Protein AF-A0A1Y2NNL1-F1 (afdb_monomer_lite)

Radius of gyration: 34.11 Å; chains: 1; bounding box: 75×38×98 Å

Sequence (228 aa):
MGKLRTLWAEAPSATKKVTYIAMPIGLVLAGIGLIGDAYGWWEGRSYLTNVLSSFTGLCFAVPFALLILNYLAEPHAEAAQRRAAWRTATATVALYDHARARLHLMCEELEWLQGPDRPSDPVEAHARAQQVILNHWRDIMAWRNSWIRLRDTVRPLLQTNDADLYVTMDADDFDGLLRGAYETADGLTRTSPDSAAAPTEAVAYWHNTMKFLIGVHVYPVEDLKPTG

Secondary structure (DSSP, 8-state):
-HHHHHHHHHS-HHHHHHHHHHHHHHHHHHHHHHHHHHTTTTTT-HHHHHHHHHHHHHHHHHHHHHHHHHHHHHHHHHHHHHHHHHHHHHHHHHHHHHHHHHHHHHHHHHHHHHSTT--SSHHHHHHHHHHHHHHHHHHHHHHHHHHHHHHHHHHHHHTTS---------HHHHHHHHHHHHHHHHHHHHT-TT-TTSSHHHHHHHHHHHHHHHTS-PPPGGG-----

Foldseek 3Di:
DVVVVVLVVPADPVLVVLLVVLVVVLVVLVVVLVVCVVVVVCVVPVVVSVVSVVSSCCSPVVSVVSSVVVVVCVVVVVVVLVVVLVVLVVVLVVLVVVLVVLLVVLVVQLVVCVDPPHPPDLVVSVVSNVVSCVVSVVSVVVSVVSVVVSCVSCVVVVVPDPPPPPPPPVLVVVLVSLVVVLVSVVVSVVPDPPPVPPCPVVNVVSVVVSVVVSPPDDDPPVVPDPPD

pLDDT: mean 75.44, std 18.18, range [38.25, 97.94]

Organism: NCBI:txid1319510

Structure (mmCIF, N/CA/C/O backbone):
data_AF-A0A1Y2NNL1-F1
#
_entry.id   AF-A0A1Y2NNL1-F1
#
loop_
_atom_site.group_PDB
_atom_site.id
_atom_site.type_symbol
_atom_site.label_atom_id
_atom_site.label_alt_id
_atom_site.label_comp_id
_atom_site.label_asym_id
_atom_site.label_entity_id
_atom_site.label_seq_id
_atom_site.pdbx_PDB_ins_code
_atom_site.Cartn_x
_atom_site.Cartn_y
_atom_site.Cartn_z
_atom_site.occupancy
_atom_site.B_iso_or_equiv
_atom_site.auth_seq_id
_atom_site.auth_comp_id
_atom_site.auth_asym_id
_atom_site.auth_atom_id
_atom_site.pdbx_PDB_model_num
ATOM 1 N N . MET A 1 1 ? -17.351 -18.091 12.207 1.00 61.56 1 MET A N 1
ATOM 2 C CA . MET A 1 1 ? -16.395 -17.590 13.226 1.00 61.56 1 MET A CA 1
ATOM 3 C C . MET A 1 1 ? -14.959 -17.389 12.719 1.00 61.56 1 MET A C 1
ATOM 5 O O . MET A 1 1 ? -14.257 -16.593 13.325 1.00 61.56 1 MET A O 1
ATOM 9 N N . GLY A 1 2 ? -14.509 -18.019 11.619 1.00 85.44 2 GLY A N 1
ATOM 10 C CA . GLY A 1 2 ? -13.119 -17.879 11.133 1.00 85.44 2 GLY A CA 1
ATOM 11 C C . GLY A 1 2 ? -12.688 -16.453 10.757 1.00 85.44 2 GLY A C 1
ATOM 12 O O . GLY A 1 2 ? -11.629 -16.016 11.189 1.00 85.44 2 GLY A O 1
ATOM 13 N N . LYS A 1 3 ? -13.547 -15.693 10.061 1.00 83.88 3 LYS A N 1
ATOM 14 C CA . LYS A 1 3 ? -13.221 -14.337 9.569 1.00 83.88 3 LYS A CA 1
ATOM 15 C C . LYS A 1 3 ? -12.885 -13.321 10.671 1.00 83.88 3 LYS A C 1
ATOM 17 O O . LYS A 1 3 ? -12.032 -12.472 10.488 1.00 83.88 3 LYS A O 1
ATOM 22 N N . LEU A 1 4 ? -13.520 -13.410 11.841 1.00 82.94 4 LEU A N 1
ATOM 23 C CA . LEU A 1 4 ? -13.206 -12.515 12.967 1.00 82.94 4 LEU A CA 1
ATOM 24 C C . LEU A 1 4 ? -11.836 -12.823 13.579 1.00 82.94 4 LEU A C 1
ATOM 26 O O . LEU A 1 4 ? -11.133 -11.915 14.010 1.00 82.94 4 LEU A O 1
ATOM 30 N N . ARG A 1 5 ? -11.450 -14.104 13.609 1.00 90.75 5 ARG A N 1
ATOM 31 C CA . ARG A 1 5 ? -10.130 -14.514 14.096 1.00 90.75 5 ARG A CA 1
ATOM 32 C C . ARG A 1 5 ? -9.019 -14.074 13.151 1.00 90.75 5 ARG A C 1
ATOM 34 O O . ARG A 1 5 ? -7.989 -13.640 13.652 1.00 90.75 5 ARG A O 1
ATOM 41 N N . THR A 1 6 ? -9.226 -14.163 11.837 1.00 88.56 6 THR A N 1
ATOM 42 C CA . THR A 1 6 ? -8.246 -13.684 10.848 1.00 88.56 6 THR A CA 1
ATOM 43 C C . THR A 1 6 ? -8.100 -12.168 10.925 1.00 88.56 6 THR A C 1
ATOM 45 O O . THR A 1 6 ? -6.995 -11.697 11.166 1.00 88.56 6 THR A O 1
ATOM 48 N N . LEU A 1 7 ? -9.215 -11.425 10.940 1.00 86.88 7 LEU A N 1
ATOM 49 C CA . LEU A 1 7 ? -9.194 -9.965 11.112 1.00 86.88 7 LEU A CA 1
ATOM 50 C C . LEU A 1 7 ? -8.488 -9.539 12.403 1.00 86.88 7 LEU A C 1
ATOM 52 O O . LEU A 1 7 ? -7.715 -8.584 12.424 1.00 86.88 7 LEU A O 1
ATOM 56 N N . TRP A 1 8 ? -8.723 -10.260 13.502 1.00 92.00 8 TRP A N 1
ATOM 57 C CA . TRP A 1 8 ? -8.011 -9.999 14.747 1.00 92.00 8 TRP A CA 1
ATOM 58 C C . TRP A 1 8 ? -6.522 -10.340 14.652 1.00 92.00 8 TRP A C 1
ATOM 60 O O . TRP A 1 8 ? -5.695 -9.611 15.194 1.00 92.00 8 TRP A O 1
ATOM 70 N N . ALA A 1 9 ? -6.156 -11.432 13.980 1.00 92.75 9 ALA A N 1
ATOM 71 C CA . ALA A 1 9 ? -4.764 -11.826 13.791 1.00 92.75 9 ALA A CA 1
ATOM 72 C C . ALA A 1 9 ? -3.990 -10.800 12.945 1.00 92.75 9 ALA A C 1
ATOM 74 O O . ALA A 1 9 ? -2.864 -10.462 13.310 1.00 92.75 9 ALA A O 1
ATOM 75 N N . GLU A 1 10 ? -4.618 -10.237 11.916 1.00 90.88 10 GLU A N 1
ATOM 76 C CA . GLU A 1 10 ? -4.045 -9.244 10.996 1.00 90.88 10 GLU A CA 1
ATOM 77 C C . GLU A 1 10 ? -4.053 -7.816 11.562 1.00 90.88 10 GLU A C 1
ATOM 79 O O . GLU A 1 10 ? -3.253 -6.978 11.147 1.00 90.88 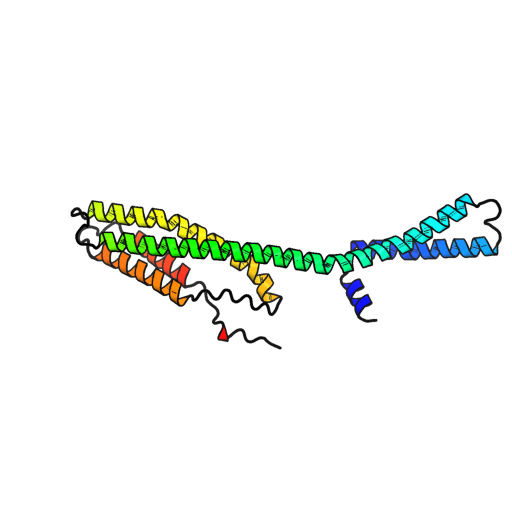10 GLU A O 1
ATOM 84 N N . ALA A 1 11 ? -4.891 -7.532 12.567 1.00 90.12 11 ALA A N 1
ATOM 85 C CA . ALA A 1 11 ? -4.997 -6.192 13.134 1.00 90.12 11 ALA A CA 1
ATOM 86 C C . ALA A 1 11 ? -3.638 -5.645 13.644 1.00 90.12 11 ALA A C 1
ATOM 88 O O . ALA A 1 11 ? -2.875 -6.376 14.305 1.00 90.12 11 ALA A O 1
ATOM 89 N N . PRO A 1 12 ? -3.359 -4.340 13.434 1.00 92.25 12 PRO A N 1
ATOM 90 C CA . PRO A 1 12 ? -2.159 -3.679 13.931 1.00 92.25 12 PRO A CA 1
ATOM 91 C C . PRO A 1 12 ? -1.961 -3.876 15.435 1.00 92.25 12 PRO A C 1
ATOM 93 O O . PRO A 1 12 ? -2.908 -3.854 16.229 1.00 92.25 12 PRO A O 1
ATOM 96 N N . SER A 1 13 ? -0.702 -4.003 15.858 1.00 94.19 13 SER A N 1
ATOM 97 C CA . SER A 1 13 ? -0.352 -4.207 17.271 1.00 94.19 13 SER A CA 1
ATOM 98 C C . SER A 1 13 ? -0.853 -3.073 18.176 1.00 94.19 13 SER A C 1
ATOM 100 O O . SER A 1 13 ? -1.224 -3.325 19.322 1.00 94.19 13 SER A O 1
ATOM 102 N N . ALA A 1 14 ? -0.936 -1.842 17.659 1.00 92.19 14 ALA A N 1
ATOM 103 C CA . ALA A 1 14 ? -1.528 -0.704 18.357 1.00 92.19 14 ALA A CA 1
ATOM 104 C C . ALA A 1 14 ? -3.029 -0.909 18.634 1.00 92.19 14 ALA A C 1
ATOM 106 O O . ALA A 1 14 ? -3.454 -0.771 19.779 1.00 92.19 14 ALA A O 1
ATOM 107 N N . THR A 1 15 ? -3.816 -1.320 17.631 1.00 92.88 15 THR A N 1
ATOM 108 C CA . THR A 1 15 ? -5.251 -1.622 17.791 1.00 92.88 15 THR A CA 1
ATOM 109 C C . THR A 1 15 ? -5.471 -2.735 18.812 1.00 92.88 15 THR A C 1
ATOM 111 O O . THR A 1 15 ? -6.341 -2.618 19.678 1.00 92.88 15 THR A O 1
ATOM 114 N N . LYS A 1 16 ? -4.634 -3.780 18.777 1.00 94.44 16 LYS A N 1
ATOM 115 C CA . LYS A 1 16 ? -4.666 -4.866 19.766 1.00 94.44 16 LYS A CA 1
ATOM 116 C C . LYS A 1 16 ? -4.415 -4.351 21.182 1.00 94.44 16 LYS A C 1
ATOM 118 O O . LYS A 1 16 ? -5.203 -4.647 22.073 1.00 94.44 16 LYS A O 1
ATOM 123 N N . LYS A 1 17 ? -3.368 -3.542 21.392 1.00 96.00 17 LYS A N 1
ATOM 124 C CA . LYS A 1 17 ? -3.049 -2.942 22.702 1.00 96.00 17 LYS A CA 1
ATOM 125 C C . LYS A 1 17 ? -4.192 -2.077 23.230 1.00 96.00 17 LYS A C 1
ATOM 127 O O . LYS A 1 17 ? -4.595 -2.255 24.374 1.00 96.00 17 LYS A O 1
ATOM 132 N N . VAL A 1 18 ? -4.737 -1.185 22.397 1.00 94.88 18 VAL A N 1
ATOM 133 C CA . VAL A 1 18 ? -5.867 -0.321 22.779 1.00 94.88 18 VAL A CA 1
ATOM 134 C C . VAL A 1 18 ? -7.068 -1.165 23.187 1.00 94.88 18 VAL A C 1
ATOM 136 O O . VAL A 1 18 ? -7.638 -0.933 24.244 1.00 94.88 18 VAL A O 1
ATOM 139 N N . THR A 1 19 ? -7.409 -2.189 22.407 1.00 95.00 19 THR A N 1
ATOM 140 C CA . THR A 1 19 ? -8.528 -3.089 22.714 1.00 95.00 19 THR A CA 1
ATOM 141 C C . THR A 1 19 ? -8.292 -3.875 24.007 1.00 95.00 19 THR A C 1
ATOM 143 O O . THR A 1 19 ? -9.190 -3.948 24.840 1.00 95.00 19 THR A O 1
ATOM 146 N N . TYR A 1 20 ? -7.086 -4.422 24.210 1.00 96.50 20 TYR A N 1
ATOM 147 C CA . TYR A 1 20 ? -6.735 -5.173 25.421 1.00 96.50 20 TYR A CA 1
ATOM 148 C C . TYR A 1 20 ? -6.764 -4.325 26.691 1.00 96.50 20 TYR A C 1
ATOM 150 O O . TYR A 1 20 ? -6.981 -4.875 27.763 1.00 96.50 20 TYR A O 1
ATOM 158 N N . ILE A 1 21 ? -6.553 -3.012 26.590 1.00 97.06 21 ILE A N 1
ATOM 159 C CA . ILE A 1 21 ? -6.628 -2.094 27.732 1.00 97.06 21 ILE A CA 1
ATOM 160 C C . ILE A 1 21 ? -8.063 -1.585 27.917 1.00 97.06 21 ILE A C 1
ATOM 162 O O . ILE A 1 21 ? -8.595 -1.609 29.024 1.00 97.06 21 ILE A O 1
ATOM 166 N N . ALA A 1 22 ? -8.710 -1.153 26.835 1.00 95.12 22 ALA A N 1
ATOM 167 C CA . ALA A 1 22 ? -10.025 -0.527 26.884 1.00 95.12 22 ALA A CA 1
ATOM 168 C C . ALA A 1 22 ? -11.137 -1.511 27.273 1.00 95.12 22 ALA A C 1
ATOM 170 O O . ALA A 1 22 ? -11.997 -1.146 28.068 1.00 95.12 22 ALA A O 1
ATOM 171 N N . MET A 1 23 ? -11.106 -2.758 26.786 1.00 95.75 23 MET A N 1
ATOM 172 C CA . MET A 1 23 ? -12.150 -3.750 27.085 1.00 95.75 23 MET A CA 1
ATOM 173 C C . MET A 1 23 ? -12.231 -4.098 28.582 1.00 95.75 23 MET A C 1
ATOM 175 O O . MET A 1 23 ? -13.323 -3.996 29.140 1.00 95.75 23 MET A O 1
ATOM 179 N N . PRO A 1 24 ? -11.129 -4.453 29.280 1.00 97.38 24 PRO A N 1
ATOM 180 C CA . PRO A 1 24 ? -11.178 -4.689 30.721 1.00 97.38 24 PRO A CA 1
ATOM 181 C C . PRO A 1 24 ? -11.616 -3.459 31.511 1.00 97.38 24 PRO A C 1
ATOM 183 O O . PRO A 1 24 ? -12.424 -3.592 32.425 1.00 97.38 24 PRO A O 1
ATOM 186 N N . ILE A 1 25 ? -11.138 -2.264 31.143 1.00 97.56 25 ILE A N 1
ATOM 187 C CA . ILE A 1 25 ? -11.557 -1.016 31.795 1.00 97.56 25 ILE A CA 1
ATOM 188 C C . ILE A 1 25 ? -13.067 -0.814 31.620 1.00 97.56 25 ILE A C 1
ATOM 190 O O . ILE A 1 25 ? -13.766 -0.595 32.603 1.00 97.56 25 ILE A O 1
ATOM 194 N N . GLY A 1 26 ? -13.588 -0.964 30.401 1.00 96.25 26 GLY A N 1
ATOM 195 C CA . GLY A 1 26 ? -15.020 -0.870 30.118 1.00 96.25 26 GLY A CA 1
ATOM 196 C C . GLY A 1 26 ? -15.847 -1.886 30.908 1.00 96.25 26 GLY A C 1
ATOM 197 O O . GLY A 1 26 ? -16.882 -1.527 31.461 1.00 96.25 26 GLY A O 1
ATOM 198 N N . LEU A 1 27 ? -15.375 -3.131 31.032 1.00 97.56 27 LEU A N 1
ATOM 199 C CA . LEU A 1 27 ? -16.038 -4.166 31.835 1.00 97.56 27 LEU A CA 1
ATOM 200 C C . LEU A 1 27 ? -16.052 -3.827 33.330 1.00 97.56 27 LEU A C 1
ATOM 202 O O . LEU A 1 27 ? -17.081 -3.998 33.982 1.00 97.56 27 LEU A O 1
ATOM 206 N N . VAL A 1 28 ? -14.941 -3.319 33.871 1.00 97.81 28 VAL A N 1
ATOM 207 C CA . VAL A 1 28 ? -14.866 -2.876 35.271 1.00 97.81 28 VAL A CA 1
ATOM 208 C C . VAL A 1 28 ? -15.833 -1.720 35.519 1.00 97.81 28 VAL A C 1
ATOM 210 O O . VAL A 1 28 ? -16.578 -1.750 36.495 1.00 97.81 28 VAL A O 1
ATOM 213 N N . LEU A 1 29 ? -15.877 -0.728 34.627 1.00 96.50 29 LEU A N 1
ATOM 214 C CA . LEU A 1 29 ? -16.777 0.420 34.763 1.00 96.50 29 LEU A CA 1
ATOM 215 C C . LEU A 1 29 ? -18.248 0.027 34.623 1.00 96.50 29 LEU A C 1
ATOM 217 O O . LEU A 1 29 ? -19.073 0.498 35.404 1.00 96.50 29 LEU A O 1
ATOM 221 N N . ALA A 1 30 ? -18.571 -0.883 33.700 1.00 96.56 30 ALA A N 1
ATOM 222 C CA . ALA A 1 30 ? -19.908 -1.456 33.585 1.00 96.56 30 ALA A CA 1
ATOM 223 C C . ALA A 1 30 ? -20.311 -2.189 34.875 1.00 96.56 30 ALA A C 1
ATOM 225 O O . ALA A 1 30 ? -21.418 -1.996 35.374 1.00 96.56 30 ALA A O 1
ATOM 226 N N . GLY A 1 31 ? -19.396 -2.970 35.460 1.00 97.69 31 GLY A N 1
ATOM 227 C CA . GLY A 1 31 ? -19.604 -3.637 36.746 1.00 97.69 31 GLY A CA 1
ATOM 228 C C . GLY A 1 31 ? -19.848 -2.654 37.895 1.00 97.69 31 GLY A C 1
ATOM 229 O O . GLY A 1 31 ? -20.798 -2.831 38.653 1.00 97.69 31 GLY A O 1
ATOM 230 N N . ILE A 1 32 ? -19.050 -1.585 37.992 1.00 96.56 32 ILE A N 1
ATOM 231 C CA . ILE A 1 32 ? -19.256 -0.503 38.972 1.00 96.56 32 ILE A CA 1
ATOM 232 C C . ILE A 1 32 ? -20.627 0.152 38.769 1.00 96.56 32 ILE A C 1
ATOM 234 O O . ILE A 1 32 ? -21.323 0.407 39.748 1.00 96.56 32 ILE A O 1
ATOM 238 N N . GLY A 1 33 ? -21.027 0.385 37.516 1.00 95.38 33 GLY A N 1
ATOM 239 C CA . GLY A 1 33 ? -22.351 0.890 37.152 1.00 95.38 33 GLY A CA 1
ATOM 240 C C . GLY A 1 33 ? -23.478 0.033 37.728 1.00 95.38 33 GLY A C 1
ATOM 241 O O . GLY A 1 33 ? -24.319 0.546 38.464 1.00 95.38 33 GLY A O 1
ATOM 242 N N . LEU A 1 34 ? -23.441 -1.275 37.448 1.00 97.06 34 LEU A N 1
ATOM 243 C CA . LEU A 1 34 ? -24.443 -2.248 37.900 1.00 97.06 34 LEU A CA 1
ATOM 244 C C . LEU A 1 34 ? -24.482 -2.394 39.427 1.00 97.06 34 LEU A C 1
ATOM 246 O O . LEU A 1 34 ? -25.558 -2.432 40.017 1.00 97.06 34 LEU A O 1
ATOM 250 N N . ILE A 1 35 ? -23.316 -2.453 40.077 1.00 97.62 35 ILE A N 1
ATOM 251 C CA . ILE A 1 35 ? -23.228 -2.527 41.542 1.00 97.62 35 ILE A CA 1
ATOM 252 C C . ILE A 1 35 ? -23.782 -1.243 42.164 1.00 97.62 35 ILE A C 1
ATOM 254 O O . ILE A 1 35 ? -24.583 -1.306 43.092 1.00 97.62 35 ILE A O 1
ATOM 258 N N . GLY A 1 36 ? -23.391 -0.076 41.648 1.00 96.56 36 GLY A N 1
ATOM 259 C CA . GLY A 1 36 ? -23.885 1.205 42.146 1.00 96.56 36 GLY A CA 1
ATOM 260 C C . GLY A 1 36 ? -25.404 1.340 42.023 1.00 96.56 36 GLY A C 1
ATOM 261 O O . GLY A 1 36 ? -26.030 1.911 42.913 1.00 96.56 36 GLY A O 1
ATOM 262 N N . ASP A 1 37 ? -25.992 0.766 40.970 1.00 96.00 37 ASP A N 1
ATOM 263 C CA . ASP A 1 37 ? -27.440 0.754 40.753 1.00 96.00 37 ASP A CA 1
ATOM 264 C C . ASP A 1 37 ? -28.149 -0.120 41.794 1.00 96.00 37 ASP A C 1
ATOM 266 O O . ASP A 1 37 ? -29.073 0.334 42.465 1.00 96.00 37 ASP A O 1
ATOM 270 N N . ALA A 1 38 ? -27.626 -1.324 42.046 1.00 97.19 38 ALA A N 1
ATOM 271 C CA . ALA A 1 38 ? -28.183 -2.252 43.030 1.00 97.19 38 ALA A CA 1
ATOM 272 C C . ALA A 1 38 ? -28.195 -1.706 44.473 1.00 97.19 38 ALA A C 1
ATOM 274 O O . ALA A 1 38 ? -29.067 -2.071 45.259 1.00 97.19 38 ALA A O 1
ATOM 275 N N . TYR A 1 39 ? -27.243 -0.837 44.833 1.00 97.94 39 TYR A N 1
ATOM 276 C CA . TYR A 1 39 ? -27.152 -0.225 46.167 1.00 97.94 39 TYR A CA 1
ATOM 277 C C . TYR A 1 39 ? -27.789 1.173 46.262 1.00 97.94 39 TYR A C 1
ATOM 279 O O . TYR A 1 39 ? -27.657 1.820 47.301 1.00 97.94 39 TYR A O 1
ATOM 287 N N . GLY A 1 40 ? -28.427 1.676 45.197 1.00 96.44 40 GLY A N 1
ATOM 288 C CA . GLY A 1 40 ? -28.954 3.048 45.163 1.00 96.44 40 GLY A CA 1
ATOM 289 C C . GLY A 1 40 ? -27.862 4.123 45.268 1.00 96.44 40 GLY A C 1
ATOM 290 O O . GLY A 1 40 ? -28.128 5.276 45.596 1.00 96.44 40 GLY A O 1
ATOM 291 N N . TRP A 1 41 ? -26.600 3.778 44.990 1.00 96.94 41 TRP A N 1
ATOM 292 C CA . TRP A 1 41 ? -25.467 4.695 45.131 1.00 96.94 41 TRP A CA 1
ATOM 293 C C . TRP A 1 41 ? -25.531 5.865 44.139 1.00 96.94 41 TRP A C 1
ATOM 295 O O . TRP A 1 41 ? -24.914 6.906 44.358 1.00 96.94 41 TRP A O 1
ATOM 305 N N . TRP A 1 42 ? -26.292 5.738 43.055 1.00 96.88 42 TRP A N 1
ATOM 306 C CA . TRP A 1 42 ? -26.454 6.807 42.070 1.00 96.88 42 TRP A CA 1
ATOM 307 C C . TRP A 1 42 ? -27.453 7.896 42.488 1.00 96.88 42 TRP A C 1
ATOM 309 O O . TRP A 1 42 ? -27.505 8.946 41.838 1.00 96.88 42 TRP A O 1
ATOM 319 N N . GLU A 1 43 ? -28.203 7.711 43.581 1.00 96.44 43 GLU A N 1
ATOM 320 C CA . GLU A 1 43 ? -29.155 8.710 44.074 1.00 96.44 43 GLU A CA 1
ATOM 321 C C . GLU A 1 43 ? -28.444 10.035 44.405 1.00 96.44 43 GLU A C 1
ATOM 323 O O . GLU A 1 43 ? -27.492 10.099 45.185 1.00 96.44 43 GLU A O 1
ATOM 328 N N . GLY A 1 44 ? -28.868 11.113 43.737 1.00 96.31 44 GLY A N 1
ATOM 329 C CA . GLY A 1 44 ? -28.248 12.438 43.852 1.00 96.31 44 GLY A CA 1
ATOM 330 C C . GLY A 1 44 ? -26.930 12.624 43.081 1.00 96.31 44 GLY A C 1
ATOM 331 O O . GLY A 1 44 ? -26.323 13.688 43.184 1.00 96.31 44 GLY A O 1
ATOM 332 N N . ARG A 1 45 ? -26.478 11.639 42.283 1.00 96.81 45 ARG A N 1
ATOM 333 C CA . ARG A 1 45 ? -25.196 11.660 41.539 1.00 96.81 45 ARG A CA 1
ATOM 334 C C . ARG A 1 45 ? -25.367 11.497 40.020 1.00 96.81 45 ARG A C 1
ATOM 336 O O . ARG A 1 45 ? -24.585 10.808 39.358 1.00 96.81 45 ARG A O 1
ATOM 343 N N . SER A 1 46 ? -26.368 12.157 39.436 1.00 94.69 46 SER A N 1
ATOM 344 C CA . SER A 1 46 ? -26.694 12.050 38.000 1.00 94.69 46 SER A CA 1
ATOM 345 C C . SER A 1 46 ? -25.525 12.412 37.072 1.00 94.69 46 SER A C 1
ATOM 347 O O . SER A 1 46 ? -25.274 11.712 36.093 1.00 94.69 46 SER A O 1
ATOM 349 N N . TYR A 1 47 ? -24.749 13.449 37.407 1.00 95.25 47 TYR A N 1
ATOM 350 C CA . TYR A 1 47 ? -23.573 13.846 36.625 1.00 95.25 47 TYR A CA 1
ATOM 351 C C . TYR A 1 47 ? -22.522 12.729 36.536 1.00 95.25 47 TYR A C 1
ATOM 353 O O . TYR A 1 47 ? -22.066 12.395 35.444 1.00 95.25 47 TYR A O 1
ATOM 361 N N . LEU A 1 48 ? -22.166 12.114 37.670 1.00 94.75 48 LEU A N 1
ATOM 362 C CA . LEU A 1 48 ? -21.153 11.056 37.714 1.00 94.75 48 LEU A CA 1
ATOM 363 C C . LEU A 1 48 ? -21.604 9.818 36.929 1.00 94.75 48 LEU A C 1
ATOM 365 O O . LEU A 1 48 ? -20.809 9.237 36.195 1.00 94.75 48 LEU A O 1
ATOM 369 N N . THR A 1 49 ? -22.889 9.473 37.031 1.00 95.00 49 THR A N 1
ATOM 370 C CA . THR A 1 49 ? -23.512 8.370 36.281 1.00 95.00 49 THR A CA 1
ATOM 371 C C . THR A 1 49 ? -23.389 8.592 34.772 1.00 95.00 49 THR A C 1
ATOM 373 O O . THR A 1 49 ? -22.959 7.701 34.040 1.00 95.00 49 THR A O 1
ATOM 376 N N . ASN A 1 50 ? -23.675 9.811 34.302 1.00 96.19 50 ASN A N 1
ATOM 377 C CA . ASN A 1 50 ? -23.550 10.165 32.888 1.00 96.19 50 ASN A CA 1
ATOM 378 C C . ASN A 1 50 ? -22.102 10.080 32.389 1.00 96.19 50 ASN A C 1
ATOM 380 O O . ASN A 1 50 ? -21.854 9.555 31.299 1.00 96.19 50 ASN A O 1
ATOM 384 N N . VAL A 1 51 ? -21.142 10.568 33.180 1.00 96.81 51 VAL A N 1
ATOM 385 C CA . VAL A 1 51 ? -19.711 10.500 32.839 1.00 96.81 51 VAL A CA 1
ATOM 386 C C . VAL A 1 51 ? -19.243 9.047 32.764 1.00 96.81 51 VAL A C 1
ATOM 388 O O . VAL A 1 51 ? -18.623 8.657 31.774 1.00 96.81 51 VAL A O 1
ATOM 391 N N . LEU A 1 52 ? -19.585 8.229 33.762 1.00 96.06 52 LEU A N 1
ATOM 392 C CA . LEU A 1 52 ? -19.237 6.808 33.795 1.00 96.06 52 LEU A CA 1
ATOM 393 C C . LEU A 1 52 ? -19.843 6.038 32.625 1.00 96.06 52 LEU A C 1
ATOM 395 O O . LEU A 1 52 ? -19.133 5.276 31.971 1.00 96.06 52 LEU A O 1
ATOM 399 N N . SER A 1 53 ? -21.119 6.270 32.317 1.00 94.31 53 SER A N 1
ATOM 400 C CA . SER A 1 53 ? -21.790 5.650 31.173 1.00 94.31 53 SER A CA 1
ATOM 401 C C . SER A 1 53 ? -21.120 6.037 29.851 1.00 94.31 53 SER A C 1
ATOM 403 O O . SER A 1 53 ? -20.823 5.175 29.025 1.00 94.31 53 SER A O 1
ATOM 405 N N . SER A 1 54 ? -20.802 7.322 29.668 1.00 96.62 54 SER A N 1
ATOM 406 C CA . SER A 1 54 ? -20.142 7.812 28.451 1.00 96.62 54 SER A CA 1
ATOM 407 C C . SER A 1 54 ? -18.746 7.213 28.279 1.00 96.62 54 SER A C 1
ATOM 409 O O . SER A 1 54 ? -18.388 6.779 27.185 1.00 96.62 54 SER A O 1
ATOM 411 N N . PHE A 1 55 ? -17.965 7.139 29.360 1.00 96.75 55 PHE A N 1
ATOM 412 C CA . PHE A 1 55 ? -16.624 6.559 29.321 1.00 96.75 55 PHE A CA 1
ATOM 413 C C . PHE A 1 55 ? -16.664 5.042 29.105 1.00 96.75 55 PHE A C 1
ATOM 415 O O . PHE A 1 55 ? -15.888 4.511 28.315 1.00 96.75 55 PHE A O 1
ATOM 422 N N . THR A 1 56 ? -17.626 4.354 29.723 1.00 97.00 56 THR A N 1
ATOM 423 C CA . THR A 1 56 ? -17.891 2.931 29.468 1.00 97.00 56 THR A CA 1
ATOM 424 C C . THR A 1 56 ? -18.204 2.709 27.990 1.00 97.00 56 THR A C 1
ATOM 426 O O . THR A 1 56 ? -17.569 1.877 27.347 1.00 97.00 56 THR A O 1
ATOM 429 N N . GLY A 1 57 ? -19.110 3.507 27.415 1.00 96.75 57 GLY A N 1
ATOM 430 C CA . GLY A 1 57 ? -19.429 3.466 25.988 1.00 96.75 57 GLY A CA 1
ATOM 431 C C . GLY A 1 57 ? -18.205 3.705 25.104 1.00 96.75 57 GLY A C 1
ATOM 432 O O . GLY A 1 57 ? -17.974 2.948 24.163 1.00 96.75 57 GLY A O 1
ATOM 433 N N . LEU A 1 58 ? -17.369 4.691 25.440 1.00 96.75 58 LEU A N 1
ATOM 434 C CA . LEU A 1 58 ? -16.125 4.988 24.727 1.00 96.75 58 LEU A CA 1
ATOM 435 C C . LEU A 1 58 ? -15.156 3.792 24.727 1.00 96.75 58 LEU A C 1
ATOM 437 O O . LEU A 1 58 ? -14.587 3.470 23.682 1.00 96.75 58 LEU A O 1
ATOM 441 N N . CYS A 1 59 ? -15.005 3.107 25.866 1.00 96.81 59 CYS A N 1
ATOM 442 C CA . CYS A 1 59 ? -14.140 1.933 26.006 1.00 96.81 59 CYS A CA 1
ATOM 443 C C . CYS A 1 59 ? -14.527 0.774 25.075 1.00 96.81 59 CYS A C 1
ATOM 445 O O . CYS A 1 59 ? -13.649 0.009 24.678 1.00 96.81 59 CYS A O 1
ATOM 447 N N . PHE A 1 60 ? -15.801 0.659 24.691 1.00 95.19 60 PHE A N 1
ATOM 448 C CA . PHE A 1 60 ? -16.265 -0.343 23.725 1.00 95.19 60 PHE A CA 1
ATOM 449 C C . PHE A 1 60 ? -16.308 0.194 22.289 1.00 95.19 60 PHE A C 1
ATOM 451 O O . PHE A 1 60 ? -15.899 -0.495 21.353 1.00 95.19 60 PHE A O 1
ATOM 458 N N . ALA A 1 61 ? -16.760 1.436 22.105 1.00 96.12 61 ALA A N 1
ATOM 459 C CA . ALA A 1 61 ? -16.937 2.045 20.792 1.00 96.12 61 ALA A CA 1
ATOM 460 C C . ALA A 1 61 ? -15.605 2.282 20.070 1.00 96.12 61 ALA A C 1
ATOM 462 O O . ALA A 1 61 ? -15.514 2.021 18.873 1.00 96.12 61 ALA A O 1
ATOM 463 N N . VAL A 1 62 ? -14.559 2.732 20.777 1.00 95.94 62 VAL A N 1
ATOM 464 C CA . VAL A 1 62 ? -13.256 3.035 20.159 1.00 95.94 62 VAL A CA 1
ATOM 465 C C . VAL A 1 62 ? -12.593 1.782 19.570 1.00 95.94 62 VAL A C 1
ATOM 467 O O . VAL A 1 62 ? -12.268 1.804 18.382 1.00 95.94 62 VAL A O 1
ATOM 470 N N . PRO A 1 63 ? -12.417 0.669 20.313 1.00 92.00 63 PRO A N 1
ATOM 471 C CA . PRO A 1 63 ? -11.881 -0.565 19.736 1.00 92.00 63 PRO A CA 1
ATOM 472 C C . PRO A 1 63 ? -12.701 -1.086 18.554 1.00 92.00 63 PRO A C 1
ATOM 474 O O . PRO A 1 63 ? -12.136 -1.502 17.542 1.00 92.00 63 PRO A O 1
ATOM 477 N N . PHE A 1 64 ? -14.030 -1.032 18.664 1.00 93.50 64 PHE A N 1
ATOM 478 C CA . PHE A 1 64 ? -14.930 -1.488 17.611 1.00 93.50 64 PHE A CA 1
ATOM 479 C C . PHE A 1 64 ? -14.797 -0.643 16.336 1.00 93.50 64 PHE A C 1
ATOM 481 O O . PHE A 1 64 ? -14.648 -1.191 15.244 1.00 93.50 64 PHE A O 1
ATOM 488 N N . ALA A 1 65 ? -14.761 0.685 16.474 1.00 95.12 65 ALA A N 1
ATOM 489 C CA . ALA A 1 65 ? -14.542 1.601 15.361 1.00 95.12 65 ALA A CA 1
ATOM 490 C C . ALA A 1 65 ? -13.184 1.362 14.691 1.00 95.12 65 ALA A C 1
ATOM 492 O O . ALA A 1 65 ? -13.114 1.296 13.468 1.00 95.12 65 ALA A O 1
ATOM 493 N N . LEU A 1 66 ? -12.114 1.165 15.470 1.00 92.81 66 LEU A N 1
ATOM 494 C CA . LEU A 1 66 ? -10.787 0.867 14.924 1.00 92.81 66 LEU A CA 1
ATOM 495 C C . LEU A 1 66 ? -10.761 -0.449 14.136 1.00 92.81 66 LEU A C 1
ATOM 497 O O . LEU A 1 66 ? -10.120 -0.515 13.090 1.00 92.81 66 LEU A O 1
ATOM 501 N N . LEU A 1 67 ? -11.463 -1.485 14.601 1.00 90.50 67 LEU A N 1
ATOM 502 C CA . LEU A 1 67 ? -11.571 -2.750 13.869 1.00 90.50 67 LEU A CA 1
ATOM 503 C C . LEU A 1 67 ? -12.299 -2.580 12.532 1.00 90.50 67 LEU A C 1
ATOM 505 O O . LEU A 1 67 ? -11.819 -3.079 11.516 1.00 90.50 67 LEU A O 1
ATOM 509 N N . ILE A 1 68 ? -13.414 -1.846 12.517 1.00 91.19 68 ILE A N 1
ATOM 510 C CA . ILE A 1 68 ? -14.156 -1.566 11.280 1.00 91.19 68 ILE A CA 1
ATOM 511 C C . ILE A 1 68 ? -13.319 -0.718 10.324 1.00 91.19 68 ILE A C 1
ATOM 513 O O . ILE A 1 68 ? -13.257 -1.021 9.137 1.00 91.19 68 ILE A O 1
ATOM 517 N N . LEU A 1 69 ? -12.652 0.324 10.823 1.00 89.88 69 LEU A N 1
ATOM 518 C CA . LEU A 1 69 ? -11.811 1.186 9.995 1.00 89.88 69 LEU A CA 1
ATOM 519 C C . LEU A 1 69 ? -10.652 0.410 9.366 1.00 89.88 69 LEU A C 1
ATOM 521 O O . LEU A 1 69 ? -10.389 0.596 8.184 1.00 89.88 69 LEU A O 1
ATOM 525 N N . ASN A 1 70 ? -10.008 -0.492 10.111 1.00 86.62 70 ASN A N 1
ATOM 526 C CA . ASN A 1 70 ? -8.962 -1.353 9.557 1.00 86.62 70 ASN A CA 1
ATOM 527 C C . ASN A 1 70 ? -9.511 -2.273 8.460 1.00 86.62 70 ASN A C 1
ATOM 529 O O . ASN A 1 70 ? -8.911 -2.367 7.395 1.00 86.62 70 ASN A O 1
ATOM 533 N N . TYR A 1 71 ? -10.680 -2.878 8.688 1.00 87.06 71 TYR A N 1
ATOM 534 C CA . TYR A 1 71 ? -11.340 -3.725 7.693 1.00 87.06 71 TYR A CA 1
ATOM 535 C C . TYR A 1 71 ? -11.694 -2.961 6.408 1.00 87.06 71 TYR A C 1
ATOM 537 O O . TYR A 1 71 ? -11.540 -3.474 5.305 1.00 87.06 71 TYR A O 1
ATOM 545 N N . LEU A 1 72 ? -12.150 -1.713 6.538 1.00 87.75 72 LEU A N 1
ATOM 546 C CA . LEU A 1 72 ? -12.489 -0.871 5.391 1.00 87.75 72 LEU A CA 1
ATOM 547 C C . LEU A 1 72 ? -11.257 -0.279 4.696 1.00 87.75 72 LEU A C 1
ATOM 549 O O . LEU A 1 72 ? -11.329 0.046 3.515 1.00 87.75 72 LEU A O 1
ATOM 553 N N . ALA A 1 73 ? -10.134 -0.122 5.398 1.00 86.56 73 ALA A N 1
ATOM 554 C CA . ALA A 1 73 ? -8.909 0.441 4.835 1.00 86.56 73 ALA A CA 1
ATOM 555 C C . ALA A 1 73 ? -8.146 -0.550 3.940 1.00 86.56 73 ALA A C 1
ATOM 557 O O . ALA A 1 73 ? -7.447 -0.125 3.019 1.00 86.56 73 ALA A O 1
ATOM 558 N N . GLU A 1 74 ? -8.293 -1.852 4.176 1.00 82.62 74 GLU A N 1
ATOM 559 C CA . GLU A 1 74 ? -7.548 -2.903 3.476 1.00 82.62 74 GLU A CA 1
ATOM 560 C C . GLU A 1 74 ? -7.799 -2.918 1.951 1.00 82.62 74 GLU A C 1
ATOM 562 O O . GLU A 1 74 ? -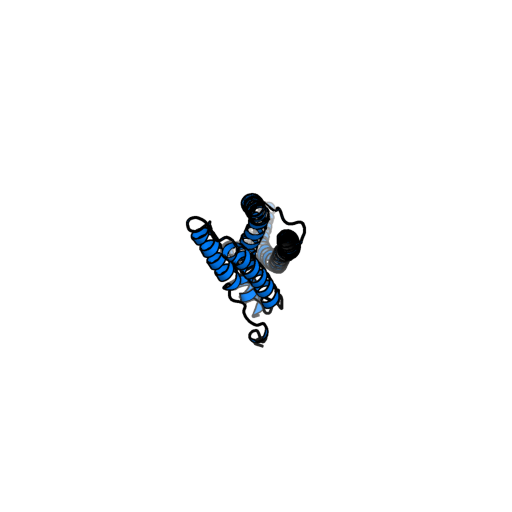6.831 -2.802 1.190 1.00 82.62 74 GLU A O 1
ATOM 567 N N . PRO A 1 75 ? -9.056 -2.865 1.454 1.00 83.25 75 PRO A N 1
ATOM 568 C CA . PRO A 1 75 ? -9.320 -2.766 0.016 1.00 83.25 75 PRO A CA 1
ATOM 569 C C . PRO A 1 75 ? -8.769 -1.477 -0.612 1.00 83.25 75 PRO A C 1
ATOM 571 O O . PRO A 1 75 ? -8.412 -1.446 -1.793 1.00 83.25 75 PRO A O 1
ATOM 574 N N . HIS A 1 76 ? -8.698 -0.387 0.160 1.00 79.56 76 HIS A N 1
ATOM 575 C CA . HIS A 1 76 ? -8.180 0.889 -0.327 1.00 79.56 76 HIS A CA 1
ATOM 576 C C . HIS A 1 76 ? -6.659 0.875 -0.474 1.00 79.56 76 HIS A C 1
ATOM 578 O O . HIS A 1 76 ? -6.148 1.453 -1.437 1.00 79.56 76 HIS A O 1
ATOM 584 N N . ALA A 1 77 ? -5.945 0.203 0.432 1.00 80.56 77 ALA A N 1
ATOM 585 C CA . ALA A 1 77 ? -4.499 0.040 0.343 1.00 80.56 77 ALA A CA 1
ATOM 586 C C . ALA A 1 77 ? -4.113 -0.777 -0.898 1.00 80.56 77 ALA A C 1
ATOM 588 O O . ALA A 1 77 ? -3.262 -0.339 -1.675 1.00 80.56 77 ALA A O 1
ATOM 589 N N . GLU A 1 78 ? -4.804 -1.891 -1.151 1.00 78.25 78 GLU A N 1
ATOM 590 C CA . GLU A 1 78 ? -4.584 -2.697 -2.355 1.00 78.25 78 GLU A CA 1
ATOM 591 C C . GLU A 1 78 ? -4.899 -1.918 -3.633 1.00 78.25 78 GLU A C 1
ATOM 593 O O . GLU A 1 78 ? -4.101 -1.901 -4.572 1.00 78.25 78 GLU A O 1
ATOM 598 N N . ALA A 1 79 ? -6.038 -1.221 -3.684 1.00 78.75 79 ALA A N 1
ATOM 599 C CA . ALA A 1 79 ? -6.403 -0.423 -4.850 1.00 78.75 79 ALA A CA 1
ATOM 600 C C . ALA A 1 79 ? -5.393 0.710 -5.107 1.00 78.75 79 ALA A C 1
ATOM 602 O O . ALA A 1 79 ? -5.052 0.989 -6.259 1.00 78.75 79 ALA A O 1
ATOM 603 N N . ALA A 1 80 ? -4.888 1.358 -4.053 1.00 80.88 80 ALA A N 1
ATOM 604 C CA . ALA A 1 80 ? -3.859 2.387 -4.166 1.00 80.88 80 ALA A CA 1
ATOM 605 C C . ALA A 1 80 ? -2.528 1.811 -4.675 1.00 80.88 80 ALA A C 1
ATOM 607 O O . ALA A 1 80 ? -1.930 2.395 -5.583 1.00 80.88 80 ALA A O 1
ATOM 608 N N . GLN A 1 81 ? -2.102 0.654 -4.157 1.00 78.69 81 GLN A N 1
ATOM 609 C CA . GLN A 1 81 ? -0.907 -0.054 -4.625 1.00 78.69 81 GLN A CA 1
ATOM 610 C C . GLN A 1 81 ? -1.045 -0.484 -6.089 1.00 78.69 81 GLN A C 1
ATOM 612 O O . GLN A 1 81 ? -0.159 -0.184 -6.888 1.00 78.69 81 GLN A O 1
ATOM 617 N N . ARG A 1 82 ? -2.183 -1.069 -6.489 1.00 78.56 82 ARG A N 1
ATOM 618 C CA . ARG A 1 82 ? -2.458 -1.436 -7.890 1.00 78.56 82 ARG A CA 1
ATOM 619 C C . ARG A 1 82 ? -2.417 -0.222 -8.817 1.00 78.56 82 ARG A C 1
ATOM 621 O O . ARG A 1 82 ? -1.805 -0.285 -9.875 1.00 78.56 82 ARG A O 1
ATOM 628 N N . ARG A 1 83 ? -3.003 0.916 -8.422 1.00 81.38 83 ARG A N 1
ATOM 629 C CA . ARG A 1 83 ? -2.936 2.166 -9.209 1.00 81.38 83 ARG A CA 1
ATOM 630 C C . ARG A 1 83 ? -1.524 2.743 -9.292 1.00 81.38 83 ARG A C 1
ATOM 632 O O . ARG A 1 83 ? -1.185 3.383 -10.285 1.00 81.38 83 ARG A O 1
ATOM 639 N N . ALA A 1 84 ? -0.718 2.605 -8.242 1.00 78.31 84 ALA A N 1
ATOM 640 C CA . ALA A 1 84 ? 0.680 3.023 -8.273 1.00 78.31 84 ALA A CA 1
ATOM 641 C C . ALA A 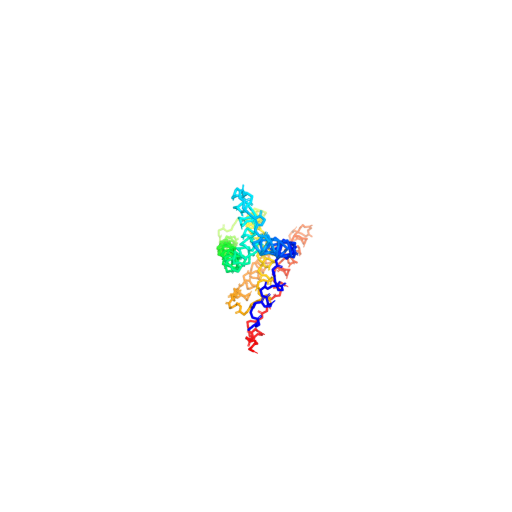1 84 ? 1.483 2.141 -9.237 1.00 78.31 84 ALA A C 1
ATOM 643 O O . ALA A 1 84 ? 2.113 2.676 -10.144 1.00 78.31 84 ALA A O 1
ATOM 644 N N . ALA A 1 85 ? 1.356 0.817 -9.114 1.00 76.75 85 ALA A N 1
ATOM 645 C CA . ALA A 1 85 ? 1.977 -0.149 -10.014 1.00 76.75 85 ALA A CA 1
ATOM 646 C C . ALA A 1 85 ? 1.569 0.089 -11.473 1.00 76.75 85 ALA A C 1
ATOM 648 O O . ALA A 1 85 ? 2.430 0.124 -12.351 1.00 76.75 85 ALA A O 1
ATOM 649 N N . TRP A 1 86 ? 0.280 0.356 -11.721 1.00 79.69 86 TRP A N 1
ATOM 650 C CA . TRP A 1 86 ? -0.201 0.630 -13.070 1.00 79.69 86 TRP A CA 1
ATOM 651 C C . TRP A 1 86 ? 0.439 1.865 -13.691 1.00 79.69 86 TRP A C 1
ATOM 653 O O . TRP A 1 86 ? 0.893 1.807 -14.829 1.00 79.69 86 TRP A O 1
ATOM 663 N N . ARG A 1 87 ? 0.530 2.965 -12.936 1.00 81.31 87 ARG A N 1
ATOM 664 C CA . ARG A 1 87 ? 1.173 4.199 -13.411 1.00 81.31 87 ARG A CA 1
ATOM 665 C C . ARG A 1 87 ? 2.643 3.979 -13.748 1.00 81.31 87 ARG A C 1
ATOM 667 O O . ARG A 1 87 ? 3.118 4.491 -14.761 1.00 81.31 87 ARG A O 1
ATOM 674 N N . THR A 1 88 ? 3.354 3.211 -12.924 1.00 77.62 88 THR A N 1
ATOM 675 C CA . THR A 1 88 ? 4.756 2.874 -13.181 1.00 77.62 88 THR A CA 1
ATOM 676 C C . THR A 1 88 ? 4.890 2.019 -14.439 1.00 77.62 88 THR A C 1
ATOM 678 O O . THR A 1 88 ? 5.703 2.350 -15.295 1.00 77.62 88 THR A O 1
ATOM 681 N N . ALA A 1 89 ? 4.047 0.997 -14.609 1.00 76.94 89 ALA A N 1
ATOM 682 C CA . ALA A 1 89 ? 4.053 0.153 -15.802 1.00 76.94 89 ALA A CA 1
ATOM 683 C C . ALA A 1 89 ? 3.762 0.958 -17.081 1.00 76.94 89 ALA A C 1
ATOM 685 O O . ALA A 1 89 ? 4.535 0.884 -18.033 1.00 76.94 89 ALA A O 1
ATOM 686 N N . THR A 1 90 ? 2.723 1.803 -17.088 1.00 81.94 90 THR A N 1
ATOM 687 C CA . THR A 1 90 ? 2.405 2.653 -18.251 1.00 81.94 90 THR A CA 1
ATOM 688 C C . THR A 1 90 ? 3.531 3.626 -18.589 1.00 81.94 90 THR A C 1
ATOM 690 O O . THR A 1 90 ? 3.829 3.843 -19.761 1.00 81.94 90 THR A O 1
ATOM 693 N N . ALA A 1 91 ? 4.194 4.194 -17.575 1.00 80.00 91 ALA A N 1
ATOM 694 C CA . ALA A 1 91 ? 5.323 5.093 -17.793 1.00 80.00 91 ALA A CA 1
ATOM 695 C C . ALA A 1 91 ? 6.523 4.357 -18.408 1.00 80.00 91 ALA A C 1
ATOM 697 O O . ALA A 1 91 ? 7.213 4.910 -19.260 1.00 80.00 91 ALA A O 1
ATOM 698 N N . THR A 1 92 ? 6.768 3.105 -18.016 1.00 76.75 92 THR A N 1
ATOM 699 C CA . THR A 1 92 ? 7.858 2.311 -18.590 1.00 76.75 92 THR A CA 1
ATOM 700 C C . THR A 1 92 ? 7.571 1.846 -20.013 1.00 76.75 92 THR A C 1
ATOM 702 O O . THR A 1 92 ? 8.494 1.865 -20.821 1.00 76.75 92 THR A O 1
ATOM 705 N N . VAL A 1 93 ? 6.321 1.503 -20.349 1.00 78.88 93 VAL A N 1
ATOM 706 C CA . VAL A 1 93 ? 5.933 1.201 -21.741 1.00 78.88 93 VAL A CA 1
ATOM 707 C C . VAL A 1 93 ? 6.174 2.418 -22.637 1.00 78.88 93 VAL A C 1
ATOM 709 O O . VAL A 1 93 ? 6.852 2.301 -23.651 1.00 78.88 93 VAL A O 1
ATOM 712 N N . ALA A 1 94 ? 5.751 3.612 -22.213 1.00 81.81 94 ALA A N 1
ATOM 713 C CA . ALA A 1 94 ? 6.003 4.837 -22.975 1.00 81.81 94 ALA A CA 1
ATOM 714 C C . ALA A 1 94 ? 7.507 5.139 -23.149 1.00 81.81 94 ALA A C 1
ATOM 716 O O . ALA A 1 94 ? 7.941 5.575 -24.215 1.00 81.81 94 ALA A O 1
ATOM 717 N N . LEU A 1 95 ? 8.321 4.888 -22.115 1.00 78.88 95 LEU A N 1
ATOM 718 C CA . LEU A 1 95 ? 9.781 5.011 -22.205 1.00 78.88 95 LEU A CA 1
ATOM 719 C C . LEU A 1 95 ? 10.388 3.995 -23.180 1.00 78.88 95 LEU A C 1
ATOM 721 O O . LEU A 1 95 ? 11.361 4.318 -23.858 1.00 78.88 95 LEU A O 1
ATOM 725 N N . TYR A 1 96 ? 9.841 2.781 -23.238 1.00 78.69 96 TYR A N 1
ATOM 726 C CA . TYR A 1 96 ? 10.266 1.755 -24.184 1.00 78.69 96 TYR A CA 1
ATOM 727 C C . TYR A 1 96 ? 9.938 2.143 -25.624 1.00 78.69 96 TYR A C 1
ATOM 729 O O . TYR A 1 96 ? 10.841 2.134 -26.456 1.00 78.69 96 TYR A O 1
ATOM 737 N N . ASP A 1 97 ? 8.705 2.567 -25.906 1.00 81.94 97 ASP A N 1
ATOM 738 C CA . ASP A 1 97 ? 8.310 3.011 -27.249 1.00 81.94 97 ASP A CA 1
ATOM 739 C C . ASP A 1 97 ? 9.192 4.169 -27.730 1.00 81.94 97 ASP A C 1
ATOM 741 O O . ASP A 1 97 ? 9.640 4.197 -28.879 1.00 81.94 97 ASP A O 1
ATOM 745 N N . HIS A 1 98 ? 9.523 5.090 -26.821 1.00 83.44 98 HIS A N 1
ATOM 746 C CA . HIS A 1 98 ? 10.454 6.175 -27.103 1.00 83.44 98 HIS A CA 1
ATOM 747 C C . HIS A 1 98 ? 11.869 5.669 -27.423 1.00 83.44 98 HIS A C 1
ATOM 749 O O . HIS A 1 98 ? 12.459 6.087 -28.420 1.00 83.44 98 HIS A O 1
ATOM 755 N N . ALA A 1 99 ? 12.413 4.754 -26.614 1.00 78.19 99 ALA A N 1
ATOM 756 C CA . ALA A 1 99 ? 13.737 4.177 -26.840 1.00 78.19 99 ALA A CA 1
ATOM 757 C C . ALA A 1 99 ? 13.802 3.373 -28.149 1.00 78.19 99 ALA A C 1
ATOM 759 O O . ALA A 1 99 ? 14.773 3.497 -28.894 1.00 78.19 99 ALA A O 1
ATOM 760 N N . ARG A 1 100 ? 12.752 2.608 -28.469 1.00 81.00 100 ARG A N 1
ATOM 761 C CA . ARG A 1 100 ? 12.622 1.855 -29.724 1.00 81.00 100 ARG A CA 1
ATOM 762 C C . ARG A 1 100 ? 12.612 2.785 -30.933 1.00 81.00 100 ARG A C 1
ATOM 764 O O . ARG A 1 100 ? 13.372 2.567 -31.872 1.00 81.00 100 ARG A O 1
ATOM 771 N N . ALA A 1 101 ? 11.797 3.840 -30.904 1.00 85.69 101 ALA A N 1
ATOM 772 C CA . ALA A 1 101 ? 11.768 4.838 -31.973 1.00 85.69 101 ALA A CA 1
ATOM 773 C C . ALA A 1 101 ? 13.140 5.509 -32.155 1.00 85.69 101 ALA A C 1
ATOM 775 O O . ALA A 1 101 ? 13.598 5.701 -33.279 1.00 85.69 101 ALA A O 1
ATOM 776 N N . ARG A 1 102 ? 13.834 5.809 -31.049 1.00 83.31 102 ARG A N 1
ATOM 777 C CA . ARG A 1 102 ? 15.182 6.389 -31.076 1.00 83.31 102 ARG A CA 1
ATOM 778 C C . ARG A 1 102 ? 16.212 5.442 -31.692 1.00 83.31 102 ARG A C 1
ATOM 780 O O . ARG A 1 102 ? 17.049 5.884 -32.472 1.00 83.31 102 ARG A O 1
ATOM 787 N N . LEU A 1 103 ? 16.126 4.151 -31.377 1.00 81.12 103 LEU A N 1
ATOM 788 C CA . LEU A 1 103 ? 17.002 3.124 -31.934 1.00 81.12 103 LEU A CA 1
ATOM 789 C C . LEU A 1 103 ? 16.808 2.982 -33.451 1.00 81.12 103 LEU A C 1
ATOM 791 O O . LEU A 1 103 ? 17.791 2.913 -34.179 1.00 81.12 103 LEU A O 1
ATOM 795 N N . HIS A 1 104 ? 15.561 3.017 -33.932 1.00 84.38 104 HIS A N 1
ATOM 796 C CA . HIS A 1 104 ? 15.279 3.014 -35.371 1.00 84.38 104 HIS A CA 1
ATOM 797 C C . HIS A 1 104 ? 15.906 4.216 -36.088 1.00 84.38 104 HIS A C 1
ATOM 799 O O . HIS A 1 104 ? 16.555 4.027 -37.113 1.00 84.38 104 HIS A O 1
ATOM 805 N N . LEU A 1 105 ? 15.793 5.421 -35.519 1.00 86.06 105 LEU A N 1
ATOM 806 C CA . LEU A 1 105 ? 16.439 6.618 -36.074 1.00 86.06 105 LEU A CA 1
ATOM 807 C C . LEU A 1 105 ? 17.967 6.494 -36.091 1.00 86.06 105 LEU A C 1
ATOM 809 O O . LEU A 1 105 ? 18.607 6.906 -37.051 1.00 86.06 105 LEU A O 1
ATOM 813 N N . MET A 1 106 ? 18.561 5.905 -35.050 1.00 83.75 106 MET A N 1
ATOM 814 C CA . MET A 1 106 ? 20.001 5.644 -35.018 1.00 83.75 106 MET A CA 1
ATOM 815 C C . MET A 1 106 ? 20.424 4.690 -36.143 1.00 83.75 106 MET A C 1
ATOM 817 O O . MET A 1 106 ? 21.444 4.926 -36.783 1.00 83.75 106 MET A O 1
ATOM 821 N N . CYS A 1 107 ? 19.658 3.624 -36.394 1.00 80.81 107 CYS A N 1
ATOM 822 C CA . CYS A 1 107 ? 19.928 2.701 -37.497 1.00 80.81 107 CYS A CA 1
ATOM 823 C C . CYS A 1 107 ? 19.840 3.402 -38.860 1.00 80.81 107 CYS A C 1
ATOM 825 O O . CYS A 1 107 ? 20.736 3.219 -39.677 1.00 80.81 107 CYS A O 1
ATOM 827 N N . GLU A 1 108 ? 18.827 4.244 -39.074 1.00 86.50 108 GLU A N 1
ATOM 828 C CA . GLU A 1 108 ? 18.657 5.022 -40.309 1.00 86.50 108 GLU A CA 1
ATOM 829 C C . GLU A 1 108 ? 19.809 6.026 -40.523 1.00 86.50 108 GLU A C 1
ATOM 831 O O . GLU A 1 108 ? 20.372 6.115 -41.614 1.00 86.50 108 GLU A O 1
ATOM 836 N N . GLU A 1 109 ? 20.237 6.734 -39.470 1.00 85.00 109 GLU A N 1
ATOM 837 C CA . GLU A 1 109 ? 21.392 7.644 -39.525 1.00 85.00 109 GLU A CA 1
ATOM 838 C C . GLU A 1 109 ? 22.707 6.900 -39.818 1.00 85.00 109 GLU A C 1
ATOM 840 O O . GLU A 1 109 ? 23.563 7.405 -40.550 1.00 85.00 109 GLU A O 1
ATOM 845 N N . LEU A 1 110 ? 22.883 5.696 -39.265 1.00 80.56 110 LEU A N 1
ATOM 846 C CA . LEU A 1 110 ? 24.052 4.855 -39.534 1.00 80.56 110 LEU A CA 1
ATOM 847 C C . LEU A 1 110 ? 24.037 4.285 -40.957 1.00 80.56 110 LEU A C 1
ATOM 849 O O . LEU A 1 110 ? 25.090 4.223 -41.591 1.00 80.56 110 LEU A O 1
ATOM 853 N N . GLU A 1 111 ? 22.869 3.908 -41.473 1.00 85.25 111 GLU A N 1
ATOM 854 C CA . GLU A 1 111 ? 22.699 3.462 -42.857 1.00 85.25 111 GLU A CA 1
ATOM 855 C C . GLU A 1 111 ? 23.008 4.598 -43.843 1.00 85.25 111 GLU A C 1
ATOM 857 O O . GLU A 1 111 ? 23.740 4.394 -44.813 1.00 85.25 111 GLU A O 1
ATOM 862 N N . TRP A 1 112 ? 22.568 5.828 -43.548 1.00 84.25 112 TRP A N 1
ATOM 863 C CA . TRP A 1 112 ? 22.917 7.010 -44.342 1.00 84.25 112 TRP A CA 1
ATOM 864 C C . TRP A 1 112 ? 24.437 7.222 -44.441 1.00 84.25 112 TRP A C 1
ATOM 866 O O . TRP A 1 112 ? 24.953 7.519 -45.519 1.00 84.25 112 TRP A O 1
ATOM 876 N N . LEU A 1 113 ? 25.181 6.991 -43.352 1.00 80.56 113 LEU A N 1
ATOM 877 C CA . LEU A 1 113 ? 26.649 7.076 -43.349 1.00 80.56 113 LEU A CA 1
ATOM 878 C C . LEU A 1 113 ? 27.332 5.997 -44.210 1.00 80.56 113 LEU A C 1
ATOM 880 O O . LEU A 1 113 ? 28.504 6.153 -44.558 1.00 80.56 113 LEU A O 1
ATOM 884 N N . GLN A 1 114 ? 26.627 4.921 -44.570 1.00 80.00 114 GLN A N 1
ATOM 885 C CA . GLN A 1 114 ? 27.102 3.901 -45.512 1.00 80.00 114 GLN A CA 1
ATOM 886 C C . GLN A 1 114 ? 26.687 4.180 -46.966 1.00 80.00 114 GLN A C 1
ATOM 888 O O . GLN A 1 114 ? 27.185 3.519 -47.880 1.00 80.00 114 GLN A O 1
ATOM 893 N N . GLY A 1 115 ? 25.806 5.158 -47.185 1.00 87.62 115 GLY A N 1
ATOM 894 C CA . GLY A 1 115 ? 25.266 5.518 -48.489 1.00 87.62 115 GLY A CA 1
ATOM 895 C C . GLY A 1 115 ? 26.269 6.194 -49.440 1.00 87.62 115 GLY A C 1
ATOM 896 O O . GLY A 1 115 ? 27.407 6.500 -49.073 1.00 87.62 115 GLY A O 1
ATOM 897 N N . PRO A 1 116 ? 25.849 6.457 -50.692 1.00 90.00 116 PRO A N 1
ATOM 898 C CA . PRO A 1 116 ? 26.690 7.086 -51.715 1.00 90.00 116 PRO A CA 1
ATOM 899 C C . PRO A 1 116 ? 27.139 8.511 -51.349 1.00 90.00 116 PRO A C 1
ATOM 901 O O . PRO A 1 116 ? 28.194 8.942 -51.809 1.00 90.00 116 PRO A O 1
ATOM 904 N N . ASP A 1 117 ? 26.389 9.201 -50.485 1.00 90.06 117 ASP A N 1
ATOM 905 C CA . ASP A 1 117 ? 26.681 10.560 -50.005 1.00 90.06 117 ASP A CA 1
ATOM 906 C C . ASP A 1 117 ? 27.582 10.593 -48.758 1.00 90.06 117 ASP A C 1
ATOM 908 O O . ASP A 1 117 ? 27.708 11.629 -48.096 1.00 90.06 117 ASP A O 1
ATOM 912 N N . ARG A 1 118 ? 28.206 9.464 -48.394 1.00 87.44 118 ARG A N 1
ATOM 913 C CA . ARG A 1 118 ? 29.087 9.407 -47.224 1.00 87.44 118 ARG A CA 1
ATOM 914 C C . ARG A 1 118 ? 30.239 10.419 -47.345 1.00 87.44 118 ARG A C 1
ATOM 916 O O . ARG A 1 118 ? 30.769 10.605 -48.447 1.00 87.44 118 ARG A O 1
ATOM 923 N N . PRO A 1 119 ? 30.693 11.027 -46.230 1.00 87.06 119 PRO A N 1
ATOM 924 C CA . PRO A 1 119 ? 31.877 11.877 -46.245 1.00 87.06 119 PRO A CA 1
ATOM 925 C C . PRO A 1 119 ? 33.056 11.135 -46.881 1.00 87.06 119 PRO A C 1
ATOM 927 O O . PRO A 1 119 ? 33.356 9.997 -46.517 1.00 87.06 119 PRO A O 1
ATOM 930 N N . SER A 1 120 ? 33.715 11.770 -47.849 1.00 88.88 120 SER A N 1
ATOM 931 C CA . SER A 1 120 ? 34.877 11.189 -48.529 1.00 88.88 120 SER A CA 1
ATOM 932 C C . SER A 1 120 ? 36.094 11.076 -47.610 1.00 88.88 120 SER A C 1
ATOM 934 O O . SER A 1 120 ? 36.958 10.236 -47.852 1.00 88.88 120 SER A O 1
ATOM 936 N N . ASP A 1 121 ? 36.159 11.908 -46.564 1.00 90.62 121 ASP A N 1
ATOM 937 C CA . ASP A 1 121 ? 37.160 11.807 -45.506 1.00 90.62 121 ASP A CA 1
ATOM 938 C C . ASP A 1 121 ? 36.736 10.742 -44.469 1.00 90.62 121 ASP A C 1
ATOM 940 O O . ASP A 1 121 ? 35.726 10.923 -43.774 1.00 90.62 121 ASP A O 1
ATOM 944 N N . PRO A 1 122 ? 37.494 9.637 -44.322 1.00 80.69 122 PRO A N 1
ATOM 945 C CA . PRO A 1 122 ? 37.190 8.592 -43.348 1.00 80.69 122 PRO A CA 1
ATOM 946 C C . PRO A 1 122 ? 37.230 9.092 -41.897 1.00 80.69 122 PRO A C 1
ATOM 948 O O . PRO A 1 122 ? 36.516 8.549 -41.051 1.00 80.69 122 PRO A O 1
ATOM 951 N N . VAL A 1 123 ? 38.020 10.128 -41.592 1.00 84.25 123 VAL A N 1
ATOM 952 C CA . VAL A 1 123 ? 38.096 10.709 -40.244 1.00 84.25 123 VAL A CA 1
ATOM 953 C C . VAL A 1 123 ? 36.805 11.454 -39.916 1.00 84.25 123 VAL A C 1
ATOM 955 O O . VAL A 1 123 ? 36.247 11.276 -38.831 1.00 84.25 123 VAL A O 1
ATOM 958 N N . GLU A 1 124 ? 36.280 12.232 -40.866 1.00 85.38 124 GLU A N 1
ATOM 959 C CA . GLU A 1 124 ? 35.007 12.936 -40.703 1.00 85.38 124 GLU A CA 1
ATOM 960 C C . GLU A 1 124 ? 33.829 11.956 -40.590 1.00 85.38 124 GLU A C 1
ATOM 962 O O . GLU A 1 124 ? 32.978 12.113 -39.710 1.00 85.38 124 GLU A O 1
ATOM 967 N N . ALA A 1 125 ? 33.799 10.909 -41.423 1.00 77.94 125 ALA A N 1
ATOM 968 C CA . ALA A 1 125 ? 32.778 9.864 -41.350 1.00 77.94 125 ALA A CA 1
ATOM 969 C C . ALA A 1 125 ? 32.783 9.157 -39.982 1.00 77.94 125 ALA A C 1
ATOM 971 O O . ALA A 1 125 ? 31.725 8.965 -39.376 1.00 77.94 125 ALA A O 1
ATOM 972 N N . HIS A 1 126 ? 33.969 8.834 -39.454 1.00 79.88 126 HIS A N 1
ATOM 973 C CA . HIS A 1 126 ? 34.109 8.214 -38.139 1.00 79.88 126 HIS A CA 1
ATOM 974 C C . HIS A 1 126 ? 33.663 9.143 -37.003 1.00 79.88 126 HIS A C 1
ATOM 976 O O . HIS A 1 126 ? 32.912 8.722 -36.123 1.00 79.88 126 HIS A O 1
ATOM 982 N N . ALA A 1 127 ? 34.071 10.416 -37.037 1.00 83.62 127 ALA A N 1
ATOM 983 C CA . ALA A 1 127 ? 33.678 11.402 -36.033 1.00 83.62 127 ALA A CA 1
ATOM 984 C C . ALA A 1 127 ? 32.153 11.614 -36.006 1.00 83.62 127 ALA A C 1
ATOM 986 O O . ALA A 1 127 ? 31.553 11.675 -34.930 1.00 83.62 127 ALA A O 1
ATOM 987 N N . ARG A 1 128 ? 31.500 11.656 -37.177 1.00 83.94 128 ARG A N 1
ATOM 988 C CA . ARG A 1 128 ? 30.034 11.744 -37.268 1.00 83.94 128 ARG A CA 1
ATOM 989 C C . ARG A 1 128 ? 29.346 10.495 -36.722 1.00 83.94 128 ARG A C 1
ATOM 991 O O . ARG A 1 128 ? 28.413 10.634 -35.935 1.00 83.94 128 ARG A O 1
ATOM 998 N N . ALA A 1 129 ? 29.828 9.300 -37.068 1.00 79.38 129 ALA A N 1
ATOM 999 C CA . ALA A 1 129 ? 29.291 8.047 -36.534 1.00 79.38 129 ALA A CA 1
ATOM 1000 C C . ALA A 1 129 ? 29.394 7.990 -34.999 1.00 79.38 129 ALA A C 1
ATOM 1002 O O . ALA A 1 129 ? 28.419 7.674 -34.319 1.00 79.38 129 ALA A O 1
ATOM 1003 N N . GLN A 1 130 ? 30.548 8.366 -34.436 1.00 81.94 130 GLN A N 1
ATOM 1004 C CA . GLN A 1 130 ? 30.738 8.442 -32.985 1.00 81.94 130 GLN A CA 1
ATOM 1005 C C . GLN A 1 130 ? 29.779 9.440 -32.331 1.00 81.94 130 GLN A C 1
ATOM 1007 O O . GLN A 1 130 ? 29.193 9.132 -31.293 1.00 81.94 130 GLN A O 1
ATOM 1012 N N . GLN A 1 131 ? 29.586 10.615 -32.933 1.00 84.31 131 GLN A N 1
ATOM 1013 C CA . GLN A 1 131 ? 28.681 11.626 -32.395 1.00 84.31 131 GLN A CA 1
ATOM 1014 C C . GLN A 1 131 ? 27.223 11.149 -32.397 1.00 84.31 131 GLN A C 1
ATOM 1016 O O . GLN A 1 131 ? 26.525 11.338 -31.400 1.00 84.31 131 GLN A O 1
ATOM 1021 N N . VAL A 1 132 ? 26.772 10.504 -33.478 1.00 81.12 132 VAL A N 1
ATOM 1022 C CA . VAL A 1 132 ? 25.441 9.879 -33.574 1.00 81.12 132 VAL A CA 1
ATOM 1023 C C . VAL A 1 132 ? 25.263 8.850 -32.457 1.00 81.12 132 VAL A C 1
ATOM 1025 O O . VAL A 1 132 ? 24.333 8.948 -31.657 1.00 81.12 132 VAL A O 1
ATOM 1028 N N . ILE A 1 133 ? 26.213 7.926 -32.320 1.00 78.75 133 ILE A N 1
ATOM 1029 C CA . ILE A 1 133 ? 26.183 6.877 -31.296 1.00 78.75 133 ILE A CA 1
ATOM 1030 C C . ILE A 1 133 ? 26.134 7.472 -29.879 1.00 78.75 133 ILE A C 1
ATOM 1032 O O . ILE A 1 133 ? 25.310 7.061 -29.060 1.00 78.75 133 ILE A O 1
ATOM 1036 N N . LEU A 1 134 ? 26.975 8.466 -29.577 1.00 81.75 134 LEU A N 1
ATOM 1037 C CA . LEU A 1 134 ? 27.005 9.120 -28.265 1.00 81.75 134 LEU A CA 1
ATOM 1038 C C . LEU A 1 134 ? 25.699 9.860 -27.954 1.00 81.75 134 LEU A C 1
ATOM 1040 O O . LEU A 1 134 ? 25.223 9.810 -26.816 1.00 81.75 134 LEU A O 1
ATOM 1044 N N . ASN A 1 135 ? 25.106 10.515 -28.956 1.00 82.81 135 ASN A N 1
ATOM 1045 C CA . ASN A 1 135 ? 23.843 11.233 -28.806 1.00 82.81 135 ASN A CA 1
ATOM 1046 C C . ASN A 1 135 ? 22.691 10.289 -28.436 1.00 82.81 135 ASN A C 1
ATOM 1048 O O . ASN A 1 135 ? 21.853 10.656 -27.612 1.00 82.81 135 ASN A O 1
ATOM 1052 N N . HIS A 1 136 ? 22.663 9.077 -28.997 1.00 79.75 136 HIS A N 1
ATOM 1053 C CA . HIS A 1 136 ? 21.605 8.093 -28.734 1.00 79.75 136 HIS A CA 1
ATOM 1054 C C . HIS A 1 136 ? 21.883 7.221 -27.497 1.00 79.75 136 HIS A C 1
ATOM 1056 O O . HIS A 1 136 ? 20.950 6.798 -26.812 1.00 79.75 136 HIS A O 1
ATOM 1062 N N . TRP A 1 137 ? 23.152 7.008 -27.130 1.00 78.50 137 TRP A N 1
ATOM 1063 C CA . TRP A 1 137 ? 23.543 6.177 -25.981 1.00 78.50 137 TRP A CA 1
ATOM 1064 C C . TRP A 1 137 ? 22.977 6.659 -24.646 1.00 78.50 137 TRP A C 1
ATOM 1066 O O . TRP A 1 137 ? 22.555 5.858 -23.807 1.00 78.50 137 TRP A O 1
ATOM 1076 N N . ARG A 1 138 ? 22.947 7.978 -24.439 1.00 79.50 138 ARG A N 1
ATOM 1077 C CA . ARG A 1 138 ? 22.398 8.572 -23.215 1.00 79.50 138 ARG A CA 1
ATOM 1078 C C . ARG A 1 138 ? 20.935 8.173 -23.012 1.00 79.50 138 ARG A C 1
ATOM 1080 O O . ARG A 1 138 ? 20.545 7.846 -21.890 1.00 79.50 138 ARG A O 1
ATOM 1087 N N . ASP A 1 139 ? 20.160 8.167 -24.090 1.00 77.38 139 ASP A N 1
ATOM 1088 C CA . ASP A 1 139 ? 18.730 7.868 -24.062 1.00 77.38 139 ASP A CA 1
ATOM 1089 C C . ASP A 1 139 ? 18.502 6.361 -23.818 1.00 77.38 139 ASP A C 1
ATOM 1091 O O . ASP A 1 139 ? 17.691 5.982 -22.968 1.00 77.38 139 ASP A O 1
ATOM 1095 N N . ILE A 1 140 ? 19.313 5.496 -24.444 1.00 75.38 140 ILE A N 1
ATOM 1096 C CA . ILE A 1 140 ? 19.313 4.036 -24.217 1.00 75.38 140 ILE A CA 1
ATOM 1097 C C . ILE A 1 140 ? 19.643 3.699 -22.752 1.00 75.38 140 ILE A C 1
ATOM 1099 O O . ILE A 1 140 ? 18.985 2.868 -22.119 1.00 75.38 140 ILE A O 1
ATOM 1103 N N . MET A 1 141 ? 20.632 4.374 -22.163 1.00 77.19 141 MET A N 1
ATOM 1104 C CA . MET A 1 141 ? 21.016 4.154 -20.764 1.00 77.19 141 MET A CA 1
ATOM 1105 C C . MET A 1 141 ? 19.971 4.685 -19.775 1.00 77.19 141 MET A C 1
ATOM 1107 O O . MET A 1 141 ? 19.741 4.068 -18.728 1.00 77.19 141 MET A O 1
ATOM 1111 N N . ALA A 1 142 ? 19.302 5.794 -20.100 1.00 76.25 142 ALA A N 1
ATOM 1112 C CA . ALA A 1 142 ? 18.175 6.296 -19.319 1.00 76.25 142 ALA A CA 1
ATOM 1113 C C . ALA A 1 142 ? 17.010 5.291 -19.308 1.00 76.25 142 ALA A C 1
ATOM 1115 O O . ALA A 1 142 ? 16.439 5.021 -18.243 1.00 76.25 142 ALA A O 1
ATOM 1116 N N . TRP A 1 143 ? 16.715 4.675 -20.457 1.00 79.31 143 TRP A N 1
ATOM 1117 C CA . TRP A 1 143 ? 15.741 3.589 -20.555 1.00 79.31 143 TRP A CA 1
ATOM 1118 C C . TRP A 1 143 ? 16.148 2.376 -19.708 1.00 79.31 143 TRP A C 1
ATOM 1120 O O . TRP A 1 143 ? 15.378 1.961 -18.841 1.00 79.31 143 TRP A O 1
ATOM 1130 N N . ARG A 1 144 ? 17.384 1.873 -19.842 1.00 78.62 144 ARG A N 1
ATOM 1131 C CA . ARG A 1 144 ? 17.892 0.728 -19.057 1.00 78.62 144 ARG A CA 1
ATOM 1132 C C . ARG A 1 144 ? 17.737 0.941 -17.550 1.00 78.62 144 ARG A C 1
ATOM 1134 O O . ARG A 1 144 ? 17.237 0.072 -16.836 1.00 78.62 144 ARG A O 1
ATOM 1141 N N . ASN A 1 145 ? 18.149 2.103 -17.049 1.00 78.06 145 ASN A N 1
ATOM 1142 C CA . ASN A 1 145 ? 18.046 2.425 -15.622 1.00 78.06 145 ASN A CA 1
ATOM 1143 C C . ASN A 1 145 ? 16.587 2.542 -15.149 1.00 78.06 145 ASN A C 1
ATOM 1145 O O . ASN A 1 145 ? 16.294 2.348 -13.967 1.00 78.06 145 ASN A O 1
ATOM 1149 N N . SER A 1 146 ? 15.667 2.879 -16.051 1.00 74.12 146 SER A N 1
ATOM 1150 C CA . SER A 1 146 ? 14.230 2.914 -15.771 1.00 74.12 146 SER A CA 1
ATOM 1151 C C . SER A 1 146 ? 13.628 1.506 -15.775 1.00 74.12 146 SER A C 1
ATOM 1153 O O . SER A 1 146 ? 12.850 1.184 -14.881 1.00 74.12 146 SER A O 1
ATOM 1155 N N . TRP A 1 147 ? 14.061 0.638 -16.693 1.00 72.62 147 TRP A N 1
ATOM 1156 C CA . TRP A 1 147 ? 13.671 -0.772 -16.746 1.00 72.62 147 TRP A CA 1
ATOM 1157 C C . TRP A 1 147 ? 14.106 -1.554 -15.503 1.00 72.62 147 TRP A C 1
ATOM 1159 O O . TRP A 1 147 ? 13.289 -2.243 -14.901 1.00 72.62 147 TRP A O 1
ATOM 1169 N N . ILE A 1 148 ? 15.361 -1.403 -15.059 1.00 75.81 148 ILE A N 1
ATOM 1170 C CA . ILE A 1 148 ? 15.851 -2.052 -13.827 1.00 75.81 148 ILE A CA 1
ATOM 1171 C C . ILE A 1 148 ? 14.983 -1.640 -12.631 1.00 75.81 148 ILE A C 1
ATOM 1173 O O . ILE A 1 148 ? 14.548 -2.494 -11.861 1.00 75.81 148 ILE A O 1
ATOM 1177 N N . ARG A 1 149 ? 14.653 -0.345 -12.522 1.00 73.62 149 ARG A N 1
ATOM 1178 C CA . ARG A 1 149 ? 13.764 0.163 -11.469 1.00 73.62 149 ARG A CA 1
ATOM 1179 C C . ARG A 1 149 ? 12.349 -0.398 -11.569 1.00 73.62 149 ARG A C 1
ATOM 1181 O O . ARG A 1 149 ? 11.798 -0.777 -10.538 1.00 73.62 149 ARG A O 1
ATOM 1188 N N . LEU A 1 150 ? 11.768 -0.480 -12.770 1.00 70.31 150 LEU A N 1
ATOM 1189 C CA . LEU A 1 150 ? 10.458 -1.109 -12.964 1.00 70.31 150 LEU A CA 1
ATOM 1190 C C . LEU A 1 150 ? 10.509 -2.569 -12.518 1.00 70.31 150 LEU A C 1
ATOM 1192 O O . LEU A 1 150 ? 9.699 -2.973 -11.693 1.00 70.31 150 LEU A O 1
ATOM 1196 N N . ARG A 1 151 ? 11.467 -3.343 -13.030 1.00 72.94 151 ARG A N 1
ATOM 1197 C CA . ARG A 1 151 ? 11.620 -4.763 -12.713 1.00 72.94 151 ARG A CA 1
ATOM 1198 C C . ARG A 1 151 ? 11.706 -4.983 -11.210 1.00 72.94 151 ARG A C 1
ATOM 1200 O O . ARG A 1 151 ? 11.008 -5.840 -10.684 1.00 72.94 151 ARG A O 1
ATOM 1207 N N . ASP A 1 152 ? 12.522 -4.199 -10.518 1.00 75.62 152 ASP A N 1
ATOM 1208 C CA . ASP A 1 152 ? 12.705 -4.353 -9.076 1.00 75.62 152 ASP A CA 1
ATOM 1209 C C . ASP A 1 152 ? 11.456 -3.898 -8.286 1.00 75.62 152 ASP A C 1
ATOM 1211 O O . ASP A 1 152 ? 11.168 -4.452 -7.227 1.00 75.62 152 ASP A O 1
ATOM 1215 N N . THR A 1 153 ? 10.662 -2.964 -8.828 1.00 68.50 153 THR A N 1
ATOM 1216 C CA . THR A 1 153 ? 9.379 -2.515 -8.246 1.00 68.50 153 THR A CA 1
ATOM 1217 C C . THR A 1 153 ? 8.244 -3.518 -8.479 1.00 68.50 153 THR A C 1
ATOM 1219 O O . THR A 1 153 ? 7.389 -3.703 -7.617 1.00 68.50 153 THR A O 1
ATOM 1222 N N . VAL A 1 154 ? 8.217 -4.159 -9.648 1.00 64.50 154 VAL A N 1
ATOM 1223 C CA . VAL A 1 154 ? 7.127 -5.038 -10.094 1.00 64.50 154 VAL A CA 1
ATOM 1224 C C . VAL A 1 154 ? 7.377 -6.497 -9.706 1.00 64.50 154 VAL A C 1
ATOM 1226 O O . VAL A 1 154 ? 6.423 -7.230 -9.465 1.00 64.50 154 VAL A O 1
ATOM 1229 N N . ARG A 1 155 ? 8.635 -6.927 -9.543 1.00 71.06 155 ARG A N 1
ATOM 1230 C CA . ARG A 1 155 ? 8.989 -8.299 -9.132 1.00 71.06 155 ARG A CA 1
ATOM 1231 C C . ARG A 1 155 ? 8.255 -8.783 -7.869 1.00 71.06 155 ARG A C 1
ATOM 1233 O O . ARG A 1 155 ? 7.742 -9.897 -7.914 1.00 71.06 155 ARG A O 1
ATOM 1240 N N . PRO A 1 156 ? 8.133 -8.003 -6.777 1.00 66.06 156 PRO A N 1
ATOM 1241 C CA . PRO A 1 156 ? 7.374 -8.432 -5.600 1.00 66.06 156 PRO A CA 1
ATOM 1242 C C . PRO A 1 156 ? 5.872 -8.597 -5.884 1.00 66.06 156 PRO A C 1
ATOM 1244 O O . PRO A 1 156 ? 5.214 -9.423 -5.258 1.00 66.06 156 PRO A O 1
ATOM 1247 N N . LEU A 1 157 ? 5.326 -7.837 -6.839 1.00 63.62 157 LEU A N 1
ATOM 1248 C CA . LEU A 1 157 ? 3.913 -7.900 -7.229 1.00 63.62 157 LEU A CA 1
ATOM 1249 C C . LEU A 1 157 ? 3.624 -9.131 -8.098 1.00 63.62 157 LEU A C 1
ATOM 1251 O O . LEU A 1 157 ? 2.586 -9.758 -7.930 1.00 63.62 157 LEU A O 1
ATOM 1255 N N . LEU A 1 158 ? 4.569 -9.510 -8.964 1.00 61.78 158 LEU A N 1
ATOM 1256 C CA . LEU A 1 158 ? 4.500 -10.737 -9.769 1.00 61.78 158 LEU A CA 1
ATOM 1257 C C . LEU A 1 158 ? 4.652 -12.008 -8.922 1.00 61.78 158 LEU A C 1
ATOM 1259 O O . LEU A 1 158 ? 4.134 -13.053 -9.282 1.00 61.78 158 LEU A O 1
ATOM 1263 N N . GLN A 1 159 ? 5.352 -11.930 -7.787 1.00 63.16 159 GLN A N 1
ATOM 1264 C CA . GLN A 1 159 ? 5.500 -13.065 -6.867 1.00 63.16 159 GLN A CA 1
ATOM 1265 C C . GLN A 1 159 ? 4.284 -13.285 -5.957 1.00 63.16 159 GLN A C 1
ATOM 1267 O O . GLN A 1 159 ? 4.183 -14.338 -5.335 1.00 63.16 159 GLN A O 1
ATOM 1272 N N . THR A 1 160 ? 3.397 -12.293 -5.825 1.00 55.59 160 THR A N 1
ATOM 1273 C CA . THR A 1 160 ? 2.307 -12.301 -4.833 1.00 55.59 160 THR A CA 1
ATOM 1274 C C . THR A 1 160 ? 0.912 -12.509 -5.427 1.00 55.59 160 THR A C 1
ATOM 1276 O O . THR A 1 160 ? -0.031 -12.670 -4.659 1.00 55.59 160 THR A O 1
ATOM 1279 N N . ASN A 1 161 ? 0.752 -12.536 -6.753 1.00 44.97 161 ASN A N 1
ATOM 1280 C CA . ASN A 1 161 ? -0.535 -12.780 -7.413 1.00 44.97 161 ASN A CA 1
ATOM 1281 C C . ASN A 1 161 ? -0.357 -13.463 -8.778 1.00 44.97 161 ASN A C 1
ATOM 1283 O O . ASN A 1 161 ? 0.602 -13.150 -9.479 1.00 44.97 161 ASN A O 1
ATOM 1287 N N . ASP A 1 162 ? -1.361 -14.260 -9.178 1.00 45.97 162 ASP A N 1
ATOM 1288 C CA . ASP A 1 162 ? -1.704 -14.719 -10.548 1.00 45.97 162 ASP A CA 1
ATOM 1289 C C . ASP A 1 162 ? -1.952 -13.547 -11.531 1.00 45.97 162 ASP A C 1
ATOM 1291 O O . ASP A 1 162 ? -2.849 -13.561 -12.372 1.00 45.97 162 ASP A O 1
ATOM 1295 N N . ALA A 1 163 ? -1.234 -12.437 -11.382 1.00 44.34 163 ALA A N 1
ATOM 1296 C CA . ALA A 1 163 ? -1.407 -11.288 -12.238 1.00 44.34 163 ALA A CA 1
ATOM 1297 C C . ALA A 1 163 ? -0.803 -11.618 -13.605 1.00 44.34 163 ALA A C 1
ATOM 1299 O O . ALA A 1 163 ? 0.413 -11.558 -13.774 1.00 44.34 163 ALA A O 1
ATOM 1300 N N . ASP A 1 164 ? -1.697 -11.865 -14.566 1.00 42.53 164 ASP A N 1
ATOM 1301 C CA . ASP A 1 164 ? -1.545 -11.874 -16.032 1.00 42.53 164 ASP A CA 1
ATOM 1302 C C . ASP A 1 164 ? -0.897 -10.597 -16.614 1.00 42.53 164 ASP A C 1
ATOM 1304 O O . ASP A 1 164 ? -1.108 -10.231 -17.772 1.00 42.53 164 ASP A O 1
ATOM 1308 N N . LEU A 1 165 ? -0.098 -9.869 -15.833 1.00 45.06 165 LEU A N 1
ATOM 1309 C CA . LEU A 1 165 ? 0.715 -8.767 -16.306 1.00 45.06 165 LEU A CA 1
ATOM 1310 C C . LEU A 1 165 ? 1.958 -9.311 -17.014 1.00 45.06 165 LEU A C 1
ATOM 1312 O O . LEU A 1 165 ? 3.100 -9.057 -16.629 1.00 45.06 165 LEU A O 1
ATOM 1316 N N . TYR A 1 166 ? 1.704 -10.051 -18.086 1.00 47.28 166 TYR A N 1
ATOM 1317 C CA . TYR A 1 166 ? 2.676 -10.398 -19.098 1.00 47.28 166 TYR A CA 1
ATOM 1318 C C . TYR A 1 166 ? 3.000 -9.127 -19.873 1.00 47.28 166 TYR A C 1
ATOM 1320 O O . TYR A 1 166 ? 2.435 -8.841 -20.925 1.00 47.28 166 TYR A O 1
ATOM 1328 N N . VAL A 1 167 ? 3.928 -8.328 -19.348 1.00 48.19 167 VAL A N 1
ATOM 1329 C CA . VAL A 1 167 ? 4.702 -7.437 -20.214 1.00 48.19 167 VAL A CA 1
ATOM 1330 C C . VAL A 1 167 ? 5.684 -8.334 -20.957 1.00 48.19 167 VAL A C 1
ATOM 1332 O O . VAL A 1 167 ? 6.859 -8.429 -20.614 1.00 48.19 167 VAL A O 1
ATOM 1335 N N . THR A 1 168 ? 5.169 -9.063 -21.940 1.00 47.50 168 THR A N 1
ATOM 1336 C CA . THR A 1 168 ? 5.979 -9.786 -22.910 1.00 47.50 168 THR A CA 1
ATOM 1337 C C . THR A 1 168 ? 6.514 -8.762 -23.879 1.00 47.50 168 THR A C 1
ATOM 1339 O O . THR A 1 168 ? 5.913 -8.466 -24.908 1.00 47.50 168 THR A O 1
ATOM 1342 N N . MET A 1 169 ? 7.635 -8.159 -23.499 1.00 48.69 169 MET A N 1
ATOM 1343 C CA . MET A 1 169 ? 8.573 -7.711 -24.509 1.00 48.69 169 MET A CA 1
ATOM 1344 C C . MET A 1 169 ? 9.055 -8.969 -25.216 1.00 48.69 169 MET A C 1
ATOM 1346 O O . MET A 1 169 ? 9.626 -9.846 -24.567 1.00 48.69 169 MET A O 1
ATOM 1350 N N . ASP A 1 170 ? 8.781 -9.054 -26.512 1.00 53.59 170 ASP A N 1
ATOM 1351 C CA . ASP A 1 170 ? 9.427 -10.037 -27.361 1.00 53.59 170 ASP A CA 1
ATOM 1352 C C . ASP A 1 170 ? 10.916 -9.686 -27.375 1.00 53.59 170 ASP A C 1
ATOM 1354 O O . ASP A 1 170 ? 11.352 -8.690 -27.958 1.00 53.59 170 ASP A O 1
ATOM 1358 N N . ALA A 1 171 ? 11.678 -10.396 -26.554 1.00 50.34 171 ALA A N 1
ATOM 1359 C CA . ALA A 1 171 ? 13.090 -10.118 -26.372 1.00 50.34 171 ALA A CA 1
ATOM 1360 C C . ALA A 1 171 ? 13.878 -10.392 -27.653 1.00 50.34 171 ALA A C 1
ATOM 1362 O O . ALA A 1 171 ? 14.902 -9.750 -27.881 1.00 50.34 171 ALA A O 1
ATOM 1363 N N . ASP A 1 172 ? 13.337 -11.253 -28.516 1.00 50.94 172 ASP A N 1
ATOM 1364 C CA . ASP A 1 172 ? 13.916 -11.604 -29.802 1.00 50.94 172 ASP A CA 1
ATOM 1365 C C . ASP A 1 172 ? 13.966 -10.387 -30.746 1.00 50.94 172 ASP A C 1
ATOM 1367 O O . ASP A 1 172 ? 14.961 -10.187 -31.449 1.00 50.94 172 ASP A O 1
ATOM 1371 N N . ASP A 1 173 ? 12.962 -9.500 -30.690 1.00 56.19 173 ASP A N 1
ATOM 1372 C CA . ASP A 1 173 ? 12.925 -8.253 -31.471 1.00 56.19 173 ASP A CA 1
ATOM 1373 C C . ASP A 1 173 ? 14.011 -7.259 -31.023 1.00 56.19 173 ASP A C 1
ATOM 1375 O O . ASP A 1 173 ? 14.652 -6.595 -31.845 1.00 56.19 173 ASP A O 1
ATOM 1379 N N . PHE A 1 174 ? 14.235 -7.136 -29.710 1.00 55.91 174 PHE A N 1
ATOM 1380 C CA . PHE A 1 174 ? 15.238 -6.215 -29.169 1.00 55.91 174 PHE A CA 1
ATOM 1381 C C . PHE A 1 174 ? 16.659 -6.752 -29.373 1.00 55.91 174 PHE A C 1
ATOM 1383 O O . PHE A 1 174 ? 17.546 -6.002 -29.786 1.00 55.91 174 PHE A O 1
ATOM 1390 N N . ASP A 1 175 ? 16.865 -8.052 -29.171 1.00 57.94 175 ASP A N 1
ATOM 1391 C CA . ASP A 1 175 ? 18.138 -8.725 -29.421 1.00 57.94 175 ASP A CA 1
ATOM 1392 C C . ASP A 1 175 ? 18.534 -8.666 -30.899 1.00 57.94 175 ASP A C 1
ATOM 1394 O O . ASP A 1 175 ? 19.702 -8.412 -31.213 1.00 57.94 175 ASP A O 1
ATOM 1398 N N . GLY A 1 176 ? 17.575 -8.837 -31.816 1.00 62.50 176 GLY A N 1
ATOM 1399 C CA . GLY A 1 176 ? 17.794 -8.678 -33.253 1.00 62.50 176 GLY A CA 1
ATOM 1400 C C . GLY A 1 176 ? 18.259 -7.267 -33.623 1.00 62.50 176 GLY A C 1
ATOM 1401 O O . GLY A 1 176 ? 19.238 -7.104 -34.356 1.00 62.50 176 GLY A O 1
ATOM 1402 N N . LEU A 1 177 ? 17.619 -6.243 -33.054 1.00 55.94 177 LEU A N 1
ATOM 1403 C CA . LEU A 1 177 ? 17.975 -4.835 -33.258 1.00 55.94 177 LEU A CA 1
ATOM 1404 C C . LEU A 1 177 ? 19.361 -4.486 -32.694 1.00 55.94 177 LEU A C 1
ATOM 1406 O O . LEU A 1 177 ? 20.161 -3.832 -33.369 1.00 55.94 177 LEU A O 1
ATOM 1410 N N . LEU A 1 178 ? 19.683 -4.952 -31.483 1.00 58.84 178 LEU A N 1
ATOM 1411 C CA . LEU A 1 178 ? 21.006 -4.748 -30.886 1.00 58.84 178 LEU A CA 1
ATOM 1412 C C . LEU A 1 178 ? 22.102 -5.489 -31.661 1.00 58.84 178 LEU A C 1
ATOM 1414 O O . LEU A 1 178 ? 23.193 -4.943 -31.849 1.00 58.84 178 LEU A O 1
ATOM 1418 N N . ARG A 1 179 ? 21.819 -6.703 -32.153 1.00 62.53 179 ARG A N 1
ATOM 1419 C CA . ARG A 1 179 ? 22.743 -7.467 -33.001 1.00 62.53 179 ARG A CA 1
ATOM 1420 C C . ARG A 1 179 ? 23.007 -6.747 -34.325 1.00 62.53 179 ARG A C 1
ATOM 1422 O O . ARG A 1 179 ? 24.171 -6.598 -34.686 1.00 62.53 179 ARG A O 1
ATOM 1429 N N . GLY A 1 180 ? 21.975 -6.235 -34.998 1.00 61.34 180 GLY A N 1
ATOM 1430 C CA . GLY A 1 180 ? 22.137 -5.475 -36.243 1.00 61.34 180 GLY A CA 1
ATOM 1431 C C . GLY A 1 180 ? 22.962 -4.194 -36.062 1.00 61.34 180 GLY A C 1
ATOM 1432 O O . GLY A 1 180 ? 23.870 -3.917 -36.850 1.00 61.34 180 GLY A O 1
ATOM 1433 N N . ALA A 1 181 ? 22.724 -3.446 -34.978 1.00 58.34 181 ALA A N 1
ATOM 1434 C CA . ALA A 1 181 ? 23.526 -2.267 -34.639 1.00 58.34 181 ALA A CA 1
ATOM 1435 C C . ALA A 1 181 ? 24.997 -2.629 -34.356 1.00 58.34 181 ALA A C 1
ATOM 1437 O O . ALA A 1 181 ? 25.908 -1.915 -34.781 1.00 58.34 181 ALA A O 1
ATOM 1438 N N . TYR A 1 182 ? 25.236 -3.757 -33.679 1.00 63.00 182 TYR A N 1
ATOM 1439 C CA . TYR A 1 182 ? 26.579 -4.268 -33.408 1.00 63.00 182 TYR A CA 1
ATOM 1440 C C . TYR A 1 182 ? 27.322 -4.666 -34.691 1.00 63.00 182 TYR A C 1
ATOM 1442 O O . TYR A 1 182 ? 28.460 -4.244 -34.894 1.00 63.00 182 TYR A O 1
ATOM 1450 N N . GLU A 1 183 ? 26.687 -5.440 -35.572 1.00 65.75 183 GLU A N 1
ATOM 1451 C CA . GLU A 1 183 ? 27.281 -5.881 -36.842 1.00 65.75 183 GLU A CA 1
ATOM 1452 C C . GLU A 1 183 ? 27.620 -4.691 -37.752 1.00 65.75 183 GLU A C 1
ATOM 1454 O O . GLU A 1 183 ? 28.690 -4.655 -38.361 1.00 65.75 183 GLU A O 1
ATOM 1459 N N . THR A 1 184 ? 26.758 -3.671 -37.767 1.00 61.31 184 THR A N 1
ATOM 1460 C CA . THR A 1 184 ? 26.977 -2.417 -38.503 1.00 61.31 184 THR A CA 1
ATOM 1461 C C . THR A 1 184 ? 28.191 -1.653 -37.963 1.00 61.31 184 THR A C 1
ATOM 1463 O O . THR A 1 184 ? 29.039 -1.199 -38.736 1.00 61.31 184 THR A O 1
ATOM 1466 N N . ALA A 1 185 ? 28.317 -1.539 -36.636 1.00 58.19 185 ALA A N 1
ATOM 1467 C CA . ALA A 1 185 ? 29.450 -0.875 -35.995 1.00 58.19 185 ALA A CA 1
ATOM 1468 C C . ALA A 1 185 ? 30.776 -1.630 -36.205 1.00 58.19 185 ALA A C 1
ATOM 1470 O O . ALA A 1 185 ? 31.795 -0.996 -36.479 1.00 58.19 185 ALA A O 1
ATOM 1471 N N . ASP A 1 186 ? 30.763 -2.965 -36.126 1.00 64.06 186 ASP A N 1
ATOM 1472 C CA . ASP A 1 186 ? 31.938 -3.815 -36.375 1.00 64.06 186 ASP A CA 1
ATOM 1473 C C . ASP A 1 186 ? 32.377 -3.776 -37.852 1.00 64.06 186 ASP A C 1
ATOM 1475 O O . ASP A 1 186 ? 33.568 -3.789 -38.168 1.00 64.06 186 ASP A O 1
ATOM 1479 N N . GLY A 1 187 ? 31.423 -3.662 -38.783 1.00 64.44 187 GLY A N 1
ATOM 1480 C CA . GLY A 1 187 ? 31.712 -3.443 -40.202 1.00 64.44 187 GLY A CA 1
ATOM 1481 C C . GLY A 1 187 ? 32.474 -2.137 -40.450 1.00 64.44 187 GLY A C 1
ATOM 1482 O O . GLY A 1 187 ? 33.490 -2.141 -41.147 1.00 64.44 187 GLY A O 1
ATOM 1483 N N . LEU A 1 188 ? 32.035 -1.039 -39.824 1.00 57.81 188 LEU A N 1
ATOM 1484 C CA . LEU A 1 188 ? 32.665 0.282 -39.951 1.00 57.81 188 LEU A CA 1
ATOM 1485 C C . LEU A 1 188 ? 34.105 0.311 -39.409 1.00 57.81 188 LEU A C 1
ATOM 1487 O O . LEU A 1 188 ? 34.965 0.984 -39.982 1.00 57.81 188 LEU A O 1
ATOM 1491 N N . THR A 1 189 ? 34.401 -0.429 -38.337 1.00 60.22 189 THR A N 1
ATOM 1492 C CA . THR A 1 189 ? 35.755 -0.502 -37.762 1.00 60.22 189 THR A CA 1
ATOM 1493 C C . THR A 1 189 ? 36.702 -1.394 -38.553 1.00 60.22 189 THR A C 1
ATOM 1495 O O . THR A 1 189 ? 37.893 -1.094 -38.609 1.00 60.22 189 THR A O 1
ATOM 1498 N N . ARG A 1 190 ? 36.208 -2.444 -39.219 1.00 62.31 190 ARG A N 1
ATOM 1499 C CA . ARG A 1 190 ? 37.045 -3.308 -40.074 1.00 62.31 190 ARG A CA 1
ATOM 1500 C C . ARG A 1 190 ? 37.475 -2.649 -41.384 1.00 62.31 190 ARG A C 1
ATOM 1502 O O . ARG A 1 190 ? 38.492 -3.042 -41.947 1.00 62.31 190 ARG A O 1
ATOM 1509 N N . THR A 1 191 ? 36.730 -1.660 -41.877 1.00 58.19 191 THR A N 1
ATOM 1510 C CA . THR A 1 191 ? 37.023 -0.991 -43.157 1.00 58.19 191 THR A CA 1
ATOM 1511 C C . THR A 1 191 ? 38.065 0.130 -43.086 1.00 58.19 191 THR A C 1
ATOM 1513 O O . THR A 1 191 ? 38.388 0.690 -44.129 1.00 58.19 191 THR A O 1
ATOM 1516 N N . SER A 1 192 ? 38.607 0.462 -41.907 1.00 49.34 192 SER A N 1
ATOM 1517 C CA . SER A 1 192 ? 39.664 1.476 -41.746 1.00 49.34 192 SER A CA 1
ATOM 1518 C C . SER A 1 192 ? 41.037 0.807 -41.553 1.00 49.34 192 SER A C 1
ATOM 1520 O O . SER A 1 192 ? 41.307 0.295 -40.465 1.00 49.34 192 SER A O 1
ATOM 1522 N N . PRO A 1 193 ? 41.922 0.777 -42.570 1.00 51.22 193 PRO A N 1
ATOM 1523 C CA . PRO A 1 193 ? 43.200 0.059 -42.492 1.00 51.22 193 PRO A CA 1
ATOM 1524 C C . PRO A 1 193 ? 44.235 0.724 -41.568 1.00 51.22 193 PRO A C 1
ATOM 1526 O O . PRO A 1 193 ? 45.155 0.051 -41.111 1.00 51.22 193 PRO A O 1
ATOM 1529 N N . ASP A 1 194 ? 44.071 2.016 -41.258 1.00 54.69 194 ASP A N 1
ATOM 1530 C CA . ASP A 1 194 ? 45.089 2.831 -40.575 1.00 54.69 194 ASP A CA 1
ATOM 1531 C C . ASP A 1 194 ? 44.811 3.091 -39.077 1.00 54.69 194 ASP A C 1
ATOM 1533 O O . ASP A 1 194 ? 45.617 3.724 -38.396 1.00 54.69 194 ASP A O 1
ATOM 1537 N N . SER A 1 195 ? 43.708 2.594 -38.499 1.00 50.38 195 SER A N 1
ATOM 1538 C CA . SER A 1 195 ? 43.312 2.926 -37.113 1.00 50.38 195 SER A CA 1
ATOM 1539 C C . SER A 1 195 ? 43.761 1.918 -36.042 1.00 50.38 195 SER A C 1
ATOM 1541 O O . SER A 1 195 ? 43.062 1.729 -35.045 1.00 50.38 195 SER A O 1
ATOM 1543 N N . ALA A 1 196 ? 44.908 1.258 -36.215 1.00 48.75 196 ALA A N 1
ATOM 1544 C CA . ALA A 1 196 ? 45.340 0.097 -35.422 1.00 48.75 196 ALA A CA 1
ATOM 1545 C C . ALA A 1 196 ? 45.512 0.306 -33.893 1.00 48.75 196 ALA A C 1
ATOM 1547 O O . ALA A 1 196 ? 45.835 -0.653 -33.196 1.00 48.75 196 ALA A O 1
ATOM 1548 N N . ALA A 1 197 ? 45.298 1.507 -33.339 1.00 47.59 197 ALA A N 1
ATOM 1549 C CA . ALA A 1 197 ? 45.615 1.801 -31.936 1.00 47.59 197 ALA A CA 1
ATOM 1550 C C . ALA A 1 197 ? 44.471 2.357 -31.060 1.00 47.59 197 ALA A C 1
ATOM 1552 O O . ALA A 1 197 ? 44.683 2.487 -29.859 1.00 47.59 197 ALA A O 1
ATOM 1553 N N . ALA A 1 198 ? 43.280 2.677 -31.585 1.00 44.28 198 ALA A N 1
ATOM 1554 C CA . ALA A 1 198 ? 42.266 3.414 -30.803 1.00 44.28 198 ALA A CA 1
ATOM 1555 C C . ALA A 1 198 ? 40.839 2.816 -30.688 1.00 44.28 198 ALA A C 1
ATOM 1557 O O . ALA A 1 198 ? 40.182 3.126 -29.695 1.00 44.28 198 ALA A O 1
ATOM 1558 N N . PRO A 1 199 ? 40.307 1.962 -31.594 1.00 50.34 199 PRO A N 1
ATOM 1559 C CA . PRO A 1 199 ? 38.896 1.568 -31.504 1.00 50.34 199 PRO A CA 1
ATOM 1560 C C . PRO A 1 199 ? 38.635 0.248 -30.758 1.00 50.34 199 PRO A C 1
ATOM 1562 O O . PRO A 1 199 ? 37.479 -0.075 -30.492 1.00 50.34 199 PRO A O 1
ATOM 1565 N N . THR A 1 200 ? 39.656 -0.523 -30.378 1.00 53.22 200 THR A N 1
ATOM 1566 C CA . THR A 1 200 ? 39.467 -1.886 -29.843 1.00 53.22 200 THR A CA 1
ATOM 1567 C C . THR A 1 200 ? 38.785 -1.910 -28.473 1.00 53.22 200 THR A C 1
ATOM 1569 O O . THR A 1 200 ? 37.930 -2.761 -28.237 1.00 53.22 200 THR A O 1
ATOM 1572 N N . GLU A 1 201 ? 39.094 -0.962 -27.584 1.00 49.00 201 GLU A N 1
ATOM 1573 C CA . GLU A 1 201 ? 38.450 -0.880 -26.264 1.00 49.00 201 GLU A CA 1
ATOM 1574 C C . GLU A 1 201 ? 37.016 -0.358 -26.344 1.00 49.00 201 GLU A C 1
ATOM 1576 O O . GLU A 1 201 ? 36.145 -0.887 -25.660 1.00 49.00 201 GLU 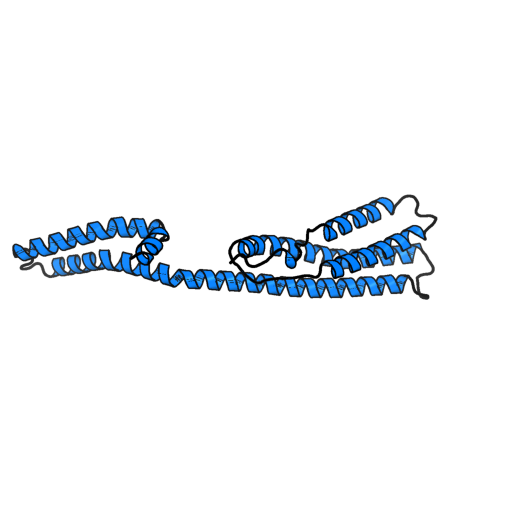A O 1
ATOM 1581 N N . ALA A 1 202 ? 36.740 0.623 -27.210 1.00 47.91 202 ALA A N 1
ATOM 1582 C CA . ALA A 1 202 ? 35.386 1.131 -27.409 1.00 47.91 202 ALA A CA 1
ATOM 1583 C C . ALA A 1 202 ? 34.485 0.046 -28.014 1.00 47.91 202 ALA A C 1
ATOM 1585 O O . ALA A 1 202 ? 33.402 -0.202 -27.494 1.00 47.91 202 ALA A O 1
ATOM 1586 N N . VAL A 1 203 ? 34.948 -0.667 -29.047 1.00 52.28 203 VAL A N 1
ATOM 1587 C CA . VAL A 1 203 ? 34.198 -1.778 -29.658 1.00 52.28 203 VAL A CA 1
ATOM 1588 C C . VAL A 1 203 ? 34.021 -2.936 -28.678 1.00 52.28 203 VAL A C 1
ATOM 1590 O O . VAL A 1 203 ? 32.921 -3.468 -28.579 1.00 52.28 203 VAL A O 1
ATOM 1593 N N . ALA A 1 204 ? 35.046 -3.308 -27.904 1.00 52.97 204 ALA A N 1
ATOM 1594 C CA . ALA A 1 204 ? 34.920 -4.348 -26.880 1.00 52.97 204 ALA A CA 1
ATOM 1595 C C . ALA A 1 204 ? 33.984 -3.930 -25.730 1.00 52.97 204 ALA A C 1
ATOM 1597 O O . ALA A 1 204 ? 33.210 -4.748 -25.231 1.00 52.97 204 ALA A O 1
ATOM 1598 N N . TYR A 1 205 ? 34.002 -2.657 -25.329 1.00 54.19 205 TYR A N 1
ATOM 1599 C CA . TYR A 1 205 ? 33.065 -2.089 -24.360 1.00 54.19 205 TYR A CA 1
ATOM 1600 C C . TYR A 1 205 ? 31.627 -2.110 -24.897 1.00 54.19 205 TYR A C 1
ATOM 1602 O O . TYR A 1 205 ? 30.716 -2.545 -24.191 1.00 54.19 205 TYR A O 1
ATOM 1610 N N . TRP A 1 206 ? 31.422 -1.733 -26.162 1.00 56.38 206 TRP A N 1
ATOM 1611 C CA . TRP A 1 206 ? 30.133 -1.820 -26.853 1.00 56.38 206 TRP A CA 1
ATOM 1612 C C . TRP A 1 206 ? 29.642 -3.261 -26.981 1.00 56.38 206 TRP A C 1
ATOM 1614 O O . TRP A 1 206 ? 28.504 -3.549 -26.622 1.00 56.38 206 TRP A O 1
ATOM 1624 N N . HIS A 1 207 ? 30.513 -4.185 -27.385 1.00 50.19 207 HIS A N 1
ATOM 1625 C CA . HIS A 1 207 ? 30.238 -5.619 -27.454 1.00 50.19 207 HIS A CA 1
ATOM 1626 C C . HIS A 1 207 ? 29.776 -6.155 -26.095 1.00 50.19 207 HIS A C 1
ATOM 1628 O O . HIS A 1 207 ? 28.724 -6.786 -25.991 1.00 50.19 207 HIS A O 1
ATOM 1634 N N . ASN A 1 208 ? 30.540 -5.888 -25.035 1.00 52.03 208 ASN A N 1
ATOM 1635 C CA . ASN A 1 208 ? 30.231 -6.382 -23.697 1.00 52.03 208 ASN A CA 1
ATOM 1636 C C . ASN A 1 208 ? 28.964 -5.737 -23.122 1.00 52.03 208 ASN A C 1
ATOM 1638 O O . ASN A 1 208 ? 28.196 -6.415 -22.441 1.00 52.03 208 ASN A O 1
ATOM 1642 N N . THR A 1 209 ? 28.700 -4.464 -23.430 1.00 52.59 209 THR A N 1
ATOM 1643 C CA . THR A 1 209 ? 27.486 -3.786 -22.959 1.00 52.59 209 THR A CA 1
ATOM 1644 C C . THR A 1 209 ? 26.242 -4.261 -23.705 1.00 52.59 209 THR A C 1
ATOM 1646 O O . THR A 1 209 ? 25.210 -4.475 -23.074 1.00 52.59 209 THR A O 1
ATOM 1649 N N . MET A 1 210 ? 26.348 -4.525 -25.010 1.00 54.59 210 MET A N 1
ATOM 1650 C CA . MET A 1 210 ? 25.286 -5.143 -25.809 1.00 54.59 210 MET A CA 1
ATOM 1651 C C . MET A 1 210 ? 24.997 -6.573 -25.340 1.00 54.59 210 MET A C 1
ATOM 1653 O O . MET A 1 210 ? 23.853 -6.895 -25.045 1.00 54.59 210 MET A O 1
ATOM 1657 N N . LYS A 1 211 ? 26.026 -7.410 -25.142 1.00 52.50 211 LYS A N 1
ATOM 1658 C CA . LYS A 1 211 ? 25.864 -8.758 -24.565 1.00 52.50 211 LYS A CA 1
ATOM 1659 C C . LYS A 1 211 ? 25.226 -8.743 -23.177 1.00 52.50 211 LYS A C 1
ATOM 1661 O O . LYS A 1 211 ? 24.449 -9.634 -22.858 1.00 52.50 211 LYS A O 1
ATOM 1666 N N . PHE A 1 212 ? 25.546 -7.751 -22.348 1.00 50.75 212 PHE A N 1
ATOM 1667 C CA . PHE A 1 212 ? 24.946 -7.597 -21.023 1.00 50.75 212 PHE A CA 1
ATOM 1668 C C . PHE A 1 212 ? 23.484 -7.127 -21.089 1.00 50.75 212 PHE A C 1
ATOM 1670 O O . PHE A 1 212 ? 22.675 -7.546 -20.266 1.00 50.75 212 PHE A O 1
ATOM 1677 N N . LEU A 1 213 ? 23.142 -6.264 -22.052 1.00 49.16 213 LEU A N 1
ATOM 1678 C CA . LEU A 1 213 ? 21.766 -5.828 -22.316 1.00 49.16 213 LEU A CA 1
ATOM 1679 C C . LEU A 1 213 ? 20.887 -6.990 -22.802 1.00 49.16 213 LEU A C 1
ATOM 1681 O O . LEU A 1 213 ? 19.771 -7.133 -22.313 1.00 49.16 213 LEU A O 1
ATOM 1685 N N . ILE A 1 214 ? 21.435 -7.834 -23.677 1.00 51.34 214 ILE A N 1
ATOM 1686 C CA . ILE A 1 214 ? 20.819 -9.054 -24.224 1.00 51.34 214 ILE A CA 1
ATOM 1687 C C . ILE A 1 214 ? 20.721 -10.166 -23.154 1.00 51.34 214 ILE A C 1
ATOM 1689 O O . ILE A 1 214 ? 19.733 -10.880 -23.044 1.00 51.34 214 ILE A O 1
ATOM 1693 N N . GLY A 1 215 ? 21.723 -10.286 -22.276 1.00 41.19 215 GLY A N 1
ATOM 1694 C CA . GLY A 1 215 ? 21.784 -11.306 -21.218 1.00 41.19 215 GLY A CA 1
ATOM 1695 C C . GLY A 1 215 ? 20.848 -11.093 -20.018 1.00 41.19 215 GLY A C 1
ATOM 1696 O O . GLY A 1 215 ? 20.953 -11.818 -19.025 1.00 41.19 215 GLY A O 1
ATOM 1697 N N . VAL A 1 216 ? 19.943 -10.109 -20.053 1.00 43.22 216 VAL A N 1
ATOM 1698 C CA . VAL A 1 216 ? 18.898 -9.956 -19.031 1.00 43.22 216 VAL A CA 1
ATOM 1699 C C . VAL A 1 216 ? 1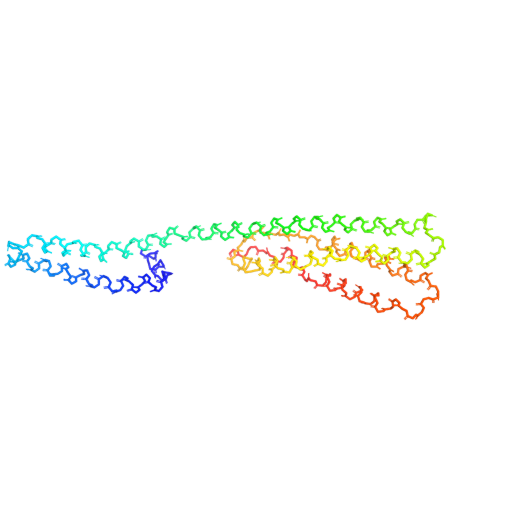7.837 -11.032 -19.276 1.00 43.22 216 VAL A C 1
ATOM 1701 O O . VAL A 1 216 ? 16.882 -10.806 -20.003 1.00 43.22 216 VAL A O 1
ATOM 1704 N N . HIS A 1 217 ? 18.041 -12.204 -18.663 1.00 41.91 217 HIS A N 1
ATOM 1705 C CA . HIS A 1 217 ? 17.196 -13.395 -18.787 1.00 41.91 217 HIS A CA 1
ATOM 1706 C C . HIS A 1 217 ? 15.692 -13.100 -18.859 1.00 41.91 217 HIS A C 1
ATOM 1708 O O . HIS A 1 217 ? 15.082 -12.568 -17.925 1.00 41.91 217 HIS A O 1
ATOM 1714 N N . VAL A 1 218 ? 15.134 -13.530 -19.982 1.00 39.81 218 VAL A N 1
ATOM 1715 C CA . VAL A 1 218 ? 13.725 -13.557 -20.350 1.00 39.81 218 VAL A CA 1
ATOM 1716 C C . VAL A 1 218 ? 13.198 -14.912 -19.904 1.00 39.81 218 VAL A C 1
ATOM 1718 O O . VAL A 1 218 ? 13.774 -15.941 -20.255 1.00 39.81 218 VAL A O 1
ATOM 1721 N N . TYR A 1 219 ? 12.149 -14.927 -19.087 1.00 39.09 219 TYR A N 1
ATOM 1722 C CA . TYR A 1 219 ? 11.419 -16.165 -18.842 1.00 39.09 219 TYR A CA 1
ATOM 1723 C C . TYR A 1 219 ? 10.430 -16.342 -19.996 1.00 39.09 219 TYR A C 1
ATOM 1725 O O . TYR A 1 219 ? 9.644 -15.419 -20.235 1.00 39.09 219 TYR A O 1
ATOM 1733 N N . PRO A 1 220 ? 10.464 -17.468 -20.728 1.00 39.84 220 PRO A N 1
ATOM 1734 C CA . PRO A 1 220 ? 9.440 -17.754 -21.718 1.00 39.84 220 PRO A CA 1
ATOM 1735 C C . PRO A 1 220 ? 8.079 -17.831 -21.017 1.00 39.84 220 PRO A C 1
ATOM 1737 O O . PRO A 1 220 ? 7.933 -18.441 -19.959 1.00 39.84 220 PRO A O 1
ATOM 1740 N N . VAL A 1 221 ? 7.075 -17.197 -21.621 1.00 41.78 221 VAL A N 1
ATOM 1741 C CA . VAL A 1 221 ? 5.677 -17.155 -21.143 1.00 41.78 221 VAL A CA 1
ATOM 1742 C C . VAL A 1 221 ? 5.117 -18.552 -20.893 1.00 41.78 221 VAL A C 1
ATOM 1744 O O . VAL A 1 221 ? 4.270 -18.754 -20.030 1.00 41.78 221 VAL A O 1
ATOM 1747 N N . GLU A 1 222 ? 5.619 -19.525 -21.644 1.00 41.12 222 GLU A N 1
ATOM 1748 C CA . GLU A 1 222 ? 5.164 -20.911 -21.655 1.00 41.12 222 GLU A CA 1
ATOM 1749 C C . GLU A 1 222 ? 5.440 -21.653 -20.333 1.00 41.12 222 GLU A C 1
ATOM 1751 O O . GLU A 1 222 ? 4.727 -22.609 -20.017 1.00 41.12 222 GLU A O 1
ATOM 1756 N N . ASP A 1 223 ? 6.398 -21.177 -19.526 1.00 41.72 223 ASP A N 1
ATOM 1757 C CA . ASP A 1 223 ? 6.734 -21.743 -18.211 1.00 41.72 223 ASP A CA 1
ATOM 1758 C C . ASP A 1 223 ? 5.892 -21.163 -17.057 1.00 41.72 223 ASP A C 1
ATOM 1760 O O . ASP A 1 223 ? 5.933 -21.671 -15.935 1.00 41.72 223 ASP A O 1
ATOM 1764 N N . LEU A 1 224 ? 5.078 -20.137 -17.316 1.00 44.34 224 LEU A N 1
ATOM 1765 C CA . LEU A 1 224 ? 4.154 -19.546 -16.346 1.00 44.34 224 LEU A CA 1
ATOM 1766 C C . LEU A 1 224 ? 2.738 -20.085 -16.583 1.00 44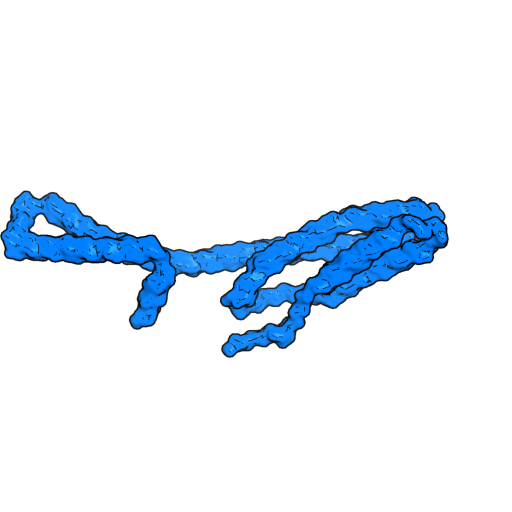.34 224 LEU A C 1
ATOM 1768 O O . LEU A 1 224 ? 1.805 -19.364 -16.929 1.00 44.34 224 LEU A O 1
ATOM 1772 N N . LYS A 1 225 ? 2.550 -21.396 -16.404 1.00 38.25 225 LYS A N 1
ATOM 1773 C CA . LYS A 1 225 ? 1.188 -21.928 -16.272 1.00 38.25 225 LYS A CA 1
ATOM 1774 C C . LYS A 1 225 ? 0.604 -21.457 -14.939 1.00 38.25 225 LYS A C 1
ATOM 1776 O O . LYS A 1 225 ? 1.294 -21.598 -13.929 1.00 38.25 225 LYS A O 1
ATOM 1781 N N . PRO A 1 226 ? -0.652 -20.975 -14.905 1.00 39.88 226 PRO A N 1
ATOM 1782 C CA . PRO A 1 226 ? -1.329 -20.712 -13.645 1.00 39.88 226 PRO A CA 1
ATOM 1783 C C . PRO A 1 226 ? -1.366 -22.022 -12.854 1.00 39.88 226 PRO A C 1
ATOM 1785 O O . PRO A 1 226 ? -1.992 -23.003 -13.267 1.00 39.88 226 PRO A O 1
ATOM 1788 N N . THR A 1 227 ? -0.624 -22.073 -11.753 1.00 41.88 227 THR A N 1
ATOM 1789 C CA . THR A 1 227 ? -0.756 -23.142 -10.767 1.00 41.88 227 THR A CA 1
ATOM 1790 C C . THR A 1 227 ? -2.061 -22.897 -10.029 1.00 41.88 227 THR A C 1
ATOM 1792 O O . THR A 1 227 ? -2.096 -22.105 -9.092 1.00 41.88 227 THR A O 1
ATOM 1795 N N . GLY A 1 228 ? -3.131 -23.529 -10.517 1.00 41.19 228 GLY A N 1
ATOM 1796 C CA . GLY A 1 228 ? -4.390 -23.657 -9.783 1.00 41.19 228 GLY A CA 1
ATOM 1797 C C . GLY A 1 228 ? -4.243 -24.475 -8.507 1.00 41.19 228 GLY A C 1
ATOM 1798 O O . GLY A 1 228 ? -3.315 -25.315 -8.437 1.00 41.19 228 GLY A O 1
#